Protein AF-A0A6G0TNI6-F1 (afdb_monomer)

Radius of gyration: 36.6 Å; Cα contacts (8 Å, |Δi|>4): 171; chains: 1; bounding box: 68×47×109 Å

Foldseek 3Di:
DWDKDKDKDADFDADPVRDGDFDDPVCLVVVQLVVLCVQVNPVSNVWDKDFPDDDRRITIIIGTPVVPVDDRLPDWDWDDDPPDIDTDDDPVRVPDPDPDDDDDPDPDDDQADPVRDGDQVHVVVVCCCVDPLNVLVCQLVVQQSPAPDVVGCPVSVVSVVVSVVRVVVPCVVCVVVVVVCPVVVVVVVVVVVVVVVVPPDD

Sequence (202 aa):
MCSYYFLEVTLSVLDRKGDNVDVNNGKFSFYIKEALKEVFGQFGSSVNFDVLKFEAGKGIIRCPSTFYKTPLINMSQIIKDGKDTIIFATKEDHQSPSKVILSPPEPSPGLIFPDGSINWNCPCLGGMATGPCGVEFRESFTCFHYSQEEPKGMECREKFTAMWACMDQYPEVYSEGLKDDEEFLNAEEKASETVKNEKTNS

Organism: Aphis glycines (NCBI:txid307491)

Nearest PDB structures (foldseek):
  2zxt-assembly1_A  TM=9.272E-01  e=1.185E-05  Escherichia coli K-12
  3a3c-assembly1_A  TM=9.261E-01  e=9.767E-05  Escherichia coli K-12
  6w6v-assembly1_H  TM=5.101E-01  e=2.960E-03  Saccharomyces cerevisiae S288C
  7c79-assembly1_H  TM=5.060E-01  e=2.595E-02  Saccharomyces cerevisiae S288C
  2kxo-assembly1_B  TM=3.861E-01  e=1.375E+00  Neisseria gonorrhoeae

Mean predicted aligned error: 19.71 Å

Solvent-accessible surface area (backbone atoms only — not comparable to full-atom values): 12537 Å² total; per-residue (Å²): 132,90,55,70,45,81,43,84,44,76,63,85,46,61,46,102,85,67,48,81,52,88,63,49,80,88,49,44,64,54,54,52,36,52,53,33,23,71,77,52,39,78,61,27,62,71,61,77,66,46,81,77,44,77,56,97,40,32,32,35,34,41,35,51,52,70,64,76,72,60,70,75,92,81,63,67,45,79,46,77,59,91,92,45,74,49,74,47,74,45,76,69,65,68,69,51,77,79,86,74,78,74,75,77,81,71,85,72,74,56,57,59,43,98,87,70,49,75,40,78,82,28,78,87,56,72,55,48,55,75,44,98,46,9,65,40,40,46,53,23,52,52,40,38,71,71,39,84,52,89,64,67,26,66,90,28,48,67,39,46,52,52,26,51,61,45,42,68,76,39,49,94,80,40,56,73,66,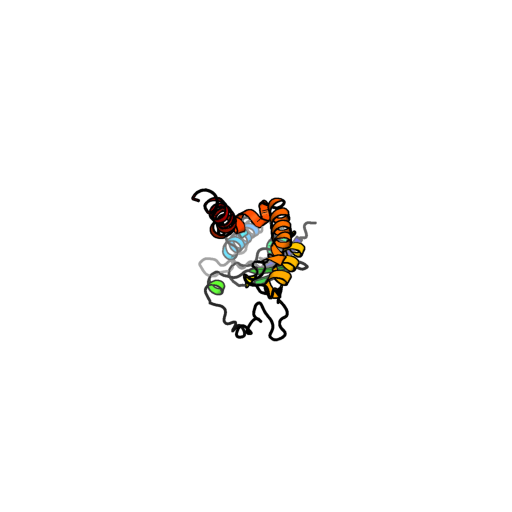54,65,79,40,53,71,61,64,52,48,60,59,55,60,60,55,63,69,64,64,73,78,77,79,126

InterPro domains:
  IPR038085 RNase P subunit Pop5/Rpp14/Rnp2-like domain superfamily [SSF160350] (19-73)
  IPR039289 Mitochondrial intermembrane space import and assembly protein 40 [PTHR21622] (78-197)
  IPR049128 Ribonucleases P/MRP subunit Pop8-like domain [PF20976] (10-65)

pLDDT: mean 74.58, std 14.75, range [37.22, 93.38]

Structure (mmCIF, N/CA/C/O backbone):
data_AF-A0A6G0TNI6-F1
#
_entry.id   AF-A0A6G0TNI6-F1
#
loop_
_atom_site.group_PDB
_atom_site.id
_atom_site.type_symbol
_atom_site.label_ato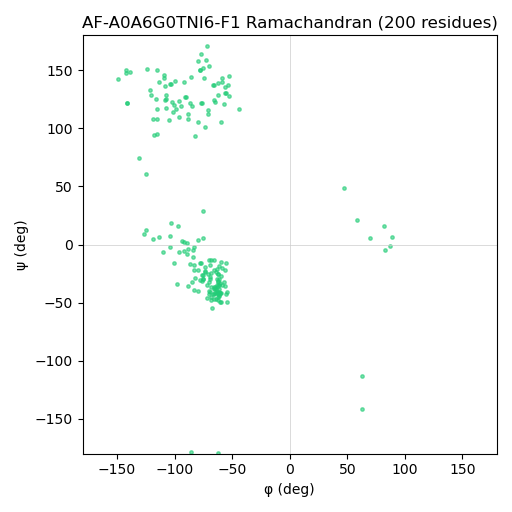m_id
_atom_site.label_alt_id
_atom_site.label_comp_id
_atom_site.label_asym_id
_atom_site.label_entity_id
_atom_site.label_seq_id
_atom_site.pdbx_PDB_ins_code
_atom_site.Cartn_x
_atom_site.Cartn_y
_atom_site.Cartn_z
_atom_site.occupancy
_atom_site.B_iso_or_equiv
_atom_site.auth_seq_id
_atom_site.auth_comp_id
_atom_site.auth_asym_id
_atom_site.auth_atom_id
_atom_site.pdbx_PDB_model_num
ATOM 1 N N . MET A 1 1 ? -23.751 -18.151 13.741 1.00 46.50 1 MET A N 1
ATOM 2 C CA . MET A 1 1 ? -24.375 -18.621 15.000 1.00 46.50 1 MET A CA 1
ATOM 3 C C . MET A 1 1 ? -24.207 -17.529 16.045 1.00 46.50 1 MET A C 1
ATOM 5 O O . MET A 1 1 ? -23.078 -17.117 16.271 1.00 46.50 1 MET A O 1
ATOM 9 N N . CYS A 1 2 ? -25.293 -17.020 16.631 1.00 54.06 2 CYS A N 1
ATOM 10 C CA . CYS A 1 2 ? -25.208 -16.061 17.734 1.00 54.06 2 CYS A CA 1
ATOM 11 C C . CYS A 1 2 ? -24.766 -16.803 19.001 1.00 54.06 2 CYS A C 1
ATOM 13 O O . CYS A 1 2 ? -25.569 -17.501 19.615 1.00 54.06 2 CYS A O 1
ATOM 15 N N . SER A 1 3 ? -23.489 -16.701 19.368 1.00 75.62 3 SER A N 1
ATOM 16 C CA . SER A 1 3 ? -23.022 -17.142 20.684 1.00 75.62 3 SER A CA 1
ATOM 17 C C . SER A 1 3 ? -23.463 -16.128 21.744 1.00 75.62 3 SER A C 1
ATOM 19 O O . SER A 1 3 ? -23.504 -14.925 21.478 1.00 75.62 3 SER A O 1
ATOM 21 N N . TYR A 1 4 ? -23.817 -16.607 22.933 1.00 79.56 4 TYR A N 1
ATOM 22 C CA . TYR A 1 4 ? -24.181 -15.783 24.086 1.00 79.56 4 TYR A CA 1
ATOM 23 C C . TYR A 1 4 ? -23.151 -15.988 25.196 1.00 79.56 4 TYR A C 1
ATOM 25 O O . TYR A 1 4 ? -22.594 -17.079 25.324 1.00 79.56 4 TYR A O 1
ATOM 33 N N . TYR A 1 5 ? -22.935 -14.956 26.006 1.00 80.69 5 TYR A N 1
ATOM 34 C CA . TYR A 1 5 ? -22.173 -15.039 27.247 1.00 80.69 5 TYR A CA 1
ATOM 35 C C . TYR A 1 5 ? -23.109 -14.894 28.443 1.00 80.69 5 TYR A C 1
ATOM 37 O O . TYR A 1 5 ? -24.102 -14.163 28.392 1.00 80.69 5 TYR A O 1
ATOM 45 N N . PHE A 1 6 ? -22.771 -15.598 29.519 1.00 82.69 6 PHE A N 1
ATOM 46 C CA . PHE A 1 6 ? -23.461 -15.522 30.798 1.00 82.69 6 PHE A CA 1
ATOM 47 C C . PHE A 1 6 ? -22.563 -14.777 31.774 1.00 82.69 6 PHE A C 1
ATOM 49 O O . PHE A 1 6 ? -21.401 -15.145 31.944 1.00 82.69 6 PHE A O 1
ATOM 56 N N . LEU A 1 7 ? -23.092 -13.721 32.380 1.00 78.44 7 LEU A N 1
ATOM 57 C CA . LEU A 1 7 ? -22.351 -12.871 33.303 1.00 78.44 7 LEU A CA 1
ATOM 58 C C . LEU A 1 7 ? -23.041 -12.881 34.648 1.00 78.44 7 LEU A C 1
ATOM 60 O O . LEU A 1 7 ? -24.239 -12.615 34.735 1.00 78.44 7 LEU A O 1
ATOM 64 N N . GLU A 1 8 ? -22.268 -13.155 35.687 1.00 81.38 8 GLU A N 1
ATOM 65 C CA . GLU A 1 8 ? -22.698 -12.938 37.057 1.00 81.38 8 GLU A CA 1
ATOM 66 C C . GLU A 1 8 ? -22.412 -11.480 37.426 1.00 81.38 8 GLU A C 1
ATOM 68 O O . GLU A 1 8 ? -21.270 -11.022 37.372 1.00 81.38 8 GLU A O 1
ATOM 73 N N . VAL A 1 9 ? -23.462 -10.735 37.762 1.00 79.69 9 VAL A N 1
ATOM 74 C CA . VAL A 1 9 ? -23.387 -9.313 38.091 1.00 79.69 9 VAL A CA 1
ATOM 75 C C . VAL A 1 9 ? -23.913 -9.101 39.499 1.00 79.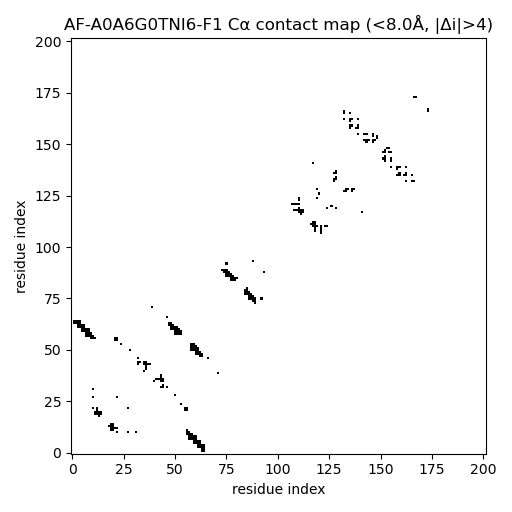69 9 VAL A C 1
ATOM 77 O O . VAL A 1 9 ? -24.979 -9.593 39.861 1.00 79.69 9 VAL A O 1
ATOM 80 N N . THR A 1 10 ? -23.164 -8.342 40.291 1.00 79.38 10 THR A N 1
ATOM 81 C CA . THR A 1 10 ? -23.586 -7.900 41.621 1.00 79.38 10 THR A CA 1
ATOM 82 C C . THR A 1 10 ? -23.877 -6.408 41.561 1.00 79.38 10 THR A C 1
ATOM 84 O O . THR A 1 10 ? -23.026 -5.632 41.132 1.00 79.38 10 THR A O 1
ATOM 87 N N . LEU A 1 11 ? -25.082 -6.014 41.962 1.00 74.31 11 LEU A N 1
ATOM 88 C CA . LEU A 1 11 ? -25.508 -4.621 42.026 1.00 74.31 11 LEU A CA 1
ATOM 89 C C . LEU A 1 11 ? -25.457 -4.143 43.477 1.00 74.31 11 LEU A C 1
ATOM 91 O O . LEU A 1 11 ? -26.122 -4.698 44.348 1.00 74.31 11 LEU A O 1
ATOM 95 N N . SER A 1 12 ? -24.691 -3.082 43.712 1.00 72.75 12 SER A N 1
ATOM 96 C CA . SER A 1 12 ? -24.635 -2.375 44.992 1.00 72.75 12 SER A CA 1
ATOM 97 C C . SER A 1 12 ? -25.162 -0.963 44.774 1.00 72.75 12 SER A C 1
ATOM 99 O O . SER A 1 12 ? -24.441 -0.090 44.297 1.00 72.75 12 SER A O 1
ATOM 101 N N . VAL A 1 13 ? -26.450 -0.756 45.052 1.00 72.56 13 VAL A N 1
ATOM 102 C CA . VAL A 1 13 ? -27.104 0.551 44.918 1.00 72.56 13 VAL A CA 1
ATOM 103 C C . VAL A 1 13 ? -27.103 1.221 46.283 1.00 72.56 13 VAL A C 1
ATOM 105 O O . VAL A 1 13 ? -27.615 0.648 47.239 1.00 72.56 13 VAL A O 1
ATOM 108 N N . LEU A 1 14 ? -26.546 2.426 46.374 1.00 76.00 14 LEU A N 1
ATOM 109 C CA . LEU A 1 14 ? -26.519 3.213 47.607 1.00 76.00 14 LEU A CA 1
ATOM 110 C C . LEU A 1 14 ? -27.559 4.342 47.534 1.00 76.00 14 LEU A C 1
ATOM 112 O O . LEU A 1 14 ? -27.696 4.990 46.495 1.00 76.00 14 LEU A O 1
ATOM 116 N N . ASP A 1 15 ? -28.294 4.592 48.621 1.00 74.25 15 ASP A N 1
ATOM 117 C CA . ASP A 1 15 ? -29.146 5.786 48.744 1.00 74.25 15 ASP A CA 1
ATOM 118 C C . ASP A 1 15 ? -28.275 7.049 48.935 1.00 74.25 15 ASP A C 1
ATOM 120 O O . ASP A 1 15 ? -27.077 6.973 49.206 1.00 74.25 15 ASP A O 1
ATOM 124 N N . ARG A 1 16 ? -28.879 8.241 48.884 1.00 73.12 16 ARG A N 1
ATOM 125 C CA . ARG A 1 16 ? -28.249 9.543 49.177 1.00 73.12 16 ARG A CA 1
ATOM 126 C C . ARG A 1 16 ? -27.589 9.615 50.559 1.00 73.12 16 ARG A C 1
ATOM 128 O O . ARG A 1 16 ? -26.823 10.538 50.815 1.00 73.12 16 ARG A O 1
ATOM 135 N N . LYS A 1 17 ? -27.912 8.672 51.447 1.00 77.25 17 LYS A N 1
ATOM 136 C CA . LYS A 1 17 ? -27.330 8.515 52.786 1.00 77.25 17 LYS A CA 1
ATOM 137 C C . LYS A 1 17 ? -26.179 7.501 52.849 1.00 77.25 17 LYS A C 1
ATOM 139 O O . LYS A 1 17 ? -25.532 7.416 53.884 1.00 77.25 17 LYS A O 1
ATOM 144 N N . GLY A 1 18 ? -25.903 6.777 51.762 1.00 72.44 18 GLY A N 1
ATOM 145 C CA . GLY A 1 18 ? -24.842 5.768 51.683 1.00 72.44 18 GLY A CA 1
ATOM 146 C C . GLY A 1 18 ? -25.257 4.354 52.106 1.00 72.44 18 GLY A C 1
ATOM 147 O O . GLY A 1 18 ? -24.400 3.479 52.170 1.00 72.44 18 GLY A O 1
ATOM 148 N N . ASP A 1 19 ? -26.541 4.110 52.376 1.00 72.69 19 ASP A N 1
ATOM 149 C CA . ASP A 1 19 ? -27.057 2.788 52.752 1.00 72.69 19 ASP A CA 1
ATOM 150 C C . ASP A 1 19 ? -27.387 1.932 51.522 1.00 72.69 19 ASP A C 1
ATOM 152 O O . ASP A 1 19 ? -27.890 2.448 50.521 1.00 72.69 19 ASP A O 1
ATOM 156 N N . ASN A 1 20 ? -27.151 0.616 51.607 1.00 69.19 20 ASN A N 1
ATOM 157 C CA . ASN A 1 20 ? -27.515 -0.325 50.544 1.00 69.19 20 ASN A CA 1
ATOM 158 C C . ASN A 1 20 ? -29.038 -0.401 50.375 1.00 69.19 20 ASN A C 1
ATOM 160 O O . ASN A 1 20 ? -29.773 -0.730 51.306 1.00 69.19 20 ASN A O 1
ATOM 164 N N . VAL A 1 21 ? -29.496 -0.141 49.155 1.00 73.38 21 VAL A N 1
ATOM 165 C CA . VAL A 1 21 ? -30.893 -0.252 48.745 1.00 73.38 21 VAL A CA 1
ATOM 166 C C . VAL A 1 21 ? -31.135 -1.653 48.204 1.00 73.38 21 VAL A C 1
ATOM 168 O O . VAL A 1 21 ? -30.450 -2.096 47.283 1.00 73.38 21 VAL A O 1
ATOM 171 N N . ASP A 1 22 ? -32.142 -2.336 48.746 1.00 68.62 22 ASP A N 1
ATOM 172 C CA . ASP A 1 22 ? -32.538 -3.648 48.246 1.00 68.62 22 ASP A CA 1
ATOM 173 C C . ASP A 1 22 ? -33.220 -3.500 46.876 1.00 68.62 22 ASP A C 1
ATOM 175 O O . ASP A 1 22 ? -34.254 -2.835 46.719 1.00 68.62 22 ASP A O 1
ATOM 179 N N . VAL A 1 23 ? -32.590 -4.062 45.848 1.00 71.12 23 VAL A N 1
ATOM 180 C CA . VAL A 1 23 ? -33.039 -3.928 44.462 1.00 71.12 23 VAL A CA 1
ATOM 181 C C . VAL A 1 23 ? -34.059 -5.023 44.188 1.00 71.12 23 VAL A C 1
ATOM 183 O O . VAL A 1 23 ? -33.762 -6.205 44.292 1.00 71.12 23 VAL A O 1
ATOM 186 N N . ASN A 1 24 ? -35.276 -4.658 43.796 1.00 70.50 24 ASN A N 1
ATOM 187 C CA . ASN A 1 24 ? -36.259 -5.647 43.364 1.00 70.50 24 ASN A CA 1
ATOM 188 C C . ASN A 1 24 ? -36.002 -6.095 41.910 1.00 70.50 24 ASN A C 1
ATOM 190 O O . ASN A 1 24 ? -35.413 -5.368 41.107 1.00 70.50 24 ASN A O 1
ATOM 194 N N . ASN A 1 25 ? -36.506 -7.277 41.540 1.00 67.12 25 ASN A N 1
ATOM 195 C CA . ASN A 1 25 ? -36.292 -7.852 40.203 1.00 67.12 25 ASN A CA 1
ATOM 196 C C . ASN A 1 25 ? -36.760 -6.912 39.067 1.00 67.12 25 ASN A C 1
ATOM 198 O O . ASN A 1 25 ? -36.104 -6.785 38.039 1.00 67.12 25 ASN A O 1
ATOM 202 N N . GLY A 1 26 ? -37.855 -6.171 39.284 1.00 69.19 26 GLY A N 1
ATOM 203 C CA . GLY A 1 26 ? -38.389 -5.219 38.302 1.00 69.19 26 GLY A CA 1
ATOM 204 C C . GLY A 1 26 ? -37.515 -3.982 38.056 1.00 69.19 26 GLY A C 1
ATOM 205 O O . GLY A 1 26 ? -37.598 -3.391 36.982 1.00 69.19 26 GLY A O 1
ATOM 206 N N . LYS A 1 27 ? -36.669 -3.582 39.016 1.00 76.31 27 LYS A N 1
ATOM 207 C CA . LYS A 1 27 ? -35.735 -2.454 38.858 1.00 76.31 27 LYS A CA 1
ATOM 208 C C . LYS A 1 27 ? -34.306 -2.897 38.552 1.00 76.31 27 LYS A C 1
ATOM 210 O O . LYS A 1 27 ? -33.528 -2.082 38.068 1.00 76.31 27 LYS A O 1
ATOM 215 N N . PHE A 1 28 ? -33.958 -4.166 38.769 1.00 79.38 28 PHE A N 1
ATOM 216 C CA . PHE A 1 28 ? -32.621 -4.698 38.489 1.00 79.38 28 PHE A CA 1
ATOM 217 C C . PHE A 1 28 ? -32.185 -4.442 37.039 1.00 79.38 28 PHE A C 1
ATOM 219 O O . PHE A 1 28 ? -31.123 -3.871 36.801 1.00 79.38 28 PHE A O 1
ATOM 226 N N . SER A 1 29 ? -33.041 -4.761 36.062 1.00 77.25 29 SER A N 1
ATOM 227 C CA . SER A 1 29 ? -32.740 -4.513 34.646 1.00 77.25 29 SER A CA 1
ATOM 228 C C . SER A 1 29 ? -32.568 -3.027 34.327 1.00 77.25 29 SER A C 1
ATOM 230 O O . SER A 1 29 ? -31.791 -2.674 33.445 1.00 77.25 29 SER A O 1
ATOM 232 N N . PHE A 1 30 ? -33.286 -2.149 35.030 1.00 81.62 30 PHE A N 1
ATOM 233 C CA . PHE A 1 30 ? -33.160 -0.706 34.856 1.00 81.62 30 PHE A CA 1
ATOM 234 C C . PHE A 1 30 ? -31.799 -0.209 35.354 1.00 81.62 30 PHE A C 1
ATOM 236 O O . PHE A 1 30 ? -31.099 0.472 34.612 1.00 81.62 30 PHE A O 1
ATOM 243 N N . TYR A 1 31 ? -31.382 -0.618 36.555 1.00 80.88 31 TYR A N 1
ATOM 244 C CA . TYR A 1 31 ? -30.077 -0.237 37.102 1.00 80.88 31 TYR A CA 1
ATOM 245 C C . TYR A 1 31 ? -28.910 -0.784 36.280 1.00 80.88 31 TYR A C 1
ATOM 247 O O . TYR A 1 31 ? -27.945 -0.060 36.055 1.00 80.88 31 TYR A O 1
ATOM 255 N N . ILE A 1 32 ? -29.010 -2.017 35.768 1.00 79.88 32 ILE A N 1
ATOM 256 C CA . ILE A 1 32 ? -28.008 -2.551 34.836 1.00 79.88 32 ILE A CA 1
ATOM 257 C C . ILE A 1 32 ? -27.951 -1.698 33.561 1.00 79.88 32 ILE A C 1
ATOM 259 O O . ILE A 1 32 ? -26.860 -1.358 33.118 1.00 79.88 32 ILE A O 1
ATOM 263 N N . LYS A 1 33 ? -29.097 -1.314 32.976 1.00 80.12 33 LYS A N 1
ATOM 264 C CA . LYS A 1 33 ? -29.117 -0.451 31.780 1.00 80.12 33 LYS A CA 1
ATOM 265 C C . LYS A 1 33 ? -28.493 0.916 32.038 1.00 80.12 33 LYS A C 1
ATOM 267 O O . LYS A 1 33 ? -27.718 1.375 31.207 1.00 80.12 33 LYS A O 1
ATOM 272 N N . GLU A 1 34 ? -28.801 1.543 33.169 1.00 79.88 34 GLU A N 1
ATOM 273 C CA . GLU A 1 34 ? -28.216 2.837 33.533 1.00 79.88 34 GLU A CA 1
ATOM 274 C C . GLU A 1 34 ? -26.706 2.723 33.783 1.00 79.88 34 GLU A C 1
ATOM 276 O O . GLU A 1 34 ? -25.948 3.522 33.243 1.00 79.88 34 GLU A O 1
ATOM 281 N N . ALA A 1 35 ? -26.243 1.678 34.476 1.00 77.19 35 ALA A N 1
ATOM 282 C CA . ALA A 1 35 ? -24.812 1.432 34.667 1.00 77.19 35 ALA A CA 1
ATOM 283 C C . ALA A 1 35 ? -24.090 1.164 33.334 1.00 77.19 35 ALA A C 1
ATOM 285 O O . ALA A 1 35 ? -23.012 1.696 33.075 1.00 77.19 35 ALA A O 1
ATOM 286 N N . LEU A 1 36 ? -24.697 0.378 32.440 1.00 75.00 36 LEU A N 1
ATOM 287 C CA . LEU A 1 36 ? -24.152 0.139 31.103 1.00 75.00 36 LEU A CA 1
ATOM 288 C C . LEU A 1 36 ? -24.131 1.417 30.262 1.00 75.00 36 LEU A C 1
ATOM 290 O O . LEU A 1 36 ? -23.193 1.626 29.500 1.00 75.00 36 LEU A O 1
ATOM 294 N N . LYS A 1 37 ? -25.136 2.281 30.395 1.00 77.19 37 LYS A N 1
ATOM 295 C CA . LYS A 1 37 ? -25.165 3.592 29.744 1.00 77.19 37 LYS A CA 1
ATOM 296 C C . LYS A 1 37 ? -24.078 4.521 30.281 1.00 77.19 37 LYS A C 1
ATOM 298 O O . LYS A 1 37 ? -23.491 5.257 29.498 1.00 77.19 37 LYS A O 1
ATOM 303 N N . GLU A 1 38 ? -23.795 4.485 31.577 1.00 73.25 38 GLU A N 1
ATOM 304 C CA . GLU A 1 38 ? -22.719 5.276 32.178 1.00 73.25 38 GLU A CA 1
ATOM 305 C C . GLU A 1 38 ? -21.339 4.813 31.687 1.00 73.25 38 GLU A C 1
ATOM 307 O O . GLU A 1 38 ? -20.507 5.633 31.309 1.00 73.25 38 GLU A O 1
ATOM 312 N N . VAL A 1 39 ? -21.121 3.496 31.601 1.00 70.25 39 VAL A N 1
ATOM 313 C CA . VAL A 1 39 ? -19.825 2.919 31.199 1.00 70.25 39 VAL A CA 1
ATOM 314 C C . VAL A 1 39 ? -19.609 2.934 29.679 1.00 70.25 39 VAL A C 1
ATOM 316 O O . VAL A 1 39 ? -18.503 3.200 29.215 1.00 70.25 39 VAL A O 1
ATOM 319 N N . PHE A 1 40 ? -20.648 2.643 28.890 1.00 68.94 40 PHE A N 1
ATOM 320 C CA . PHE A 1 40 ? -20.561 2.452 27.432 1.00 68.94 40 PHE A CA 1
ATOM 321 C C . PHE A 1 40 ? -21.303 3.530 26.621 1.00 68.94 40 PHE A C 1
ATOM 323 O O . PHE A 1 40 ? -21.440 3.415 25.400 1.00 68.94 40 PHE A O 1
ATOM 330 N N . GLY A 1 41 ? -21.821 4.573 27.271 1.00 70.38 41 GLY A N 1
ATOM 331 C CA . GLY A 1 41 ? -22.547 5.659 26.615 1.00 70.38 41 GLY A CA 1
ATOM 332 C C . GLY A 1 41 ? -23.836 5.200 25.920 1.00 70.38 41 GLY A C 1
ATOM 333 O O . GLY A 1 41 ? -24.576 4.328 26.387 1.00 70.38 41 GLY A O 1
ATOM 334 N N . GLN A 1 42 ? -24.115 5.786 24.754 1.00 66.81 42 GLN A N 1
ATOM 335 C CA . GLN A 1 42 ? -25.326 5.509 23.969 1.00 66.81 42 GLN A CA 1
ATOM 336 C C . GLN A 1 42 ? -25.421 4.044 23.497 1.00 66.81 42 GLN A C 1
ATOM 338 O O . GLN A 1 42 ? -26.523 3.513 23.327 1.00 66.81 42 GLN A O 1
ATOM 343 N N . PHE A 1 43 ? -24.281 3.360 23.357 1.00 66.69 43 PHE A N 1
ATOM 344 C CA . PHE A 1 43 ? -24.230 1.941 23.007 1.00 66.69 43 PHE A CA 1
ATOM 345 C C . PHE A 1 43 ? -24.752 1.053 24.136 1.00 66.69 43 PHE A C 1
ATOM 347 O O . PHE A 1 43 ? -25.542 0.148 23.872 1.00 66.69 43 PHE A O 1
ATOM 354 N N . GLY A 1 44 ? -24.403 1.363 25.390 1.00 63.66 44 GLY A N 1
ATOM 355 C CA . GLY A 1 44 ? -24.876 0.631 26.569 1.00 63.66 44 GLY A CA 1
ATOM 356 C C . GLY A 1 44 ? -26.397 0.666 26.742 1.00 63.66 44 GLY A C 1
ATOM 357 O O . GLY A 1 44 ? -26.998 -0.304 27.198 1.00 63.66 44 GLY A O 1
ATOM 358 N N . SER A 1 45 ? -27.042 1.744 26.281 1.00 61.03 45 SER A N 1
ATOM 359 C CA . SER A 1 45 ? -28.508 1.879 26.294 1.00 61.03 45 SER A CA 1
ATOM 360 C C . SER A 1 45 ? -29.215 0.972 25.280 1.00 61.03 45 SER A C 1
ATOM 362 O O . SER A 1 45 ? -30.379 0.623 25.474 1.00 61.03 45 SER A O 1
ATOM 364 N N . SER A 1 46 ? -28.524 0.588 24.202 1.00 66.19 46 SER A N 1
ATOM 365 C CA . SER A 1 46 ? -29.085 -0.207 23.096 1.00 66.19 46 SER A CA 1
ATOM 366 C C . SER A 1 46 ? -28.869 -1.715 23.267 1.00 66.19 46 SER A C 1
ATOM 368 O O . SER A 1 46 ? -29.222 -2.504 22.389 1.00 66.19 46 SER A O 1
ATOM 370 N N . VAL A 1 47 ? -28.283 -2.138 24.390 1.00 71.31 47 VAL A N 1
ATOM 371 C CA . VAL A 1 47 ? -27.983 -3.546 24.655 1.00 71.31 47 VAL A CA 1
ATOM 372 C C . VAL A 1 47 ? -29.255 -4.288 25.047 1.00 71.31 47 VAL A C 1
ATOM 374 O O . VAL A 1 47 ? -29.904 -3.978 26.048 1.00 71.31 47 VAL A O 1
ATOM 377 N N . ASN A 1 48 ? -29.576 -5.323 24.275 1.00 73.62 48 ASN A N 1
ATOM 378 C CA . ASN A 1 48 ? -30.589 -6.303 24.641 1.00 73.62 48 ASN A CA 1
ATOM 379 C C . ASN A 1 48 ? -29.920 -7.418 25.449 1.00 73.62 48 ASN A C 1
ATOM 381 O O . ASN A 1 48 ? -29.155 -8.209 24.898 1.00 73.62 48 ASN A O 1
ATOM 385 N N . PHE A 1 49 ? -30.194 -7.457 26.751 1.00 80.62 49 PHE A N 1
ATOM 386 C CA . PHE A 1 49 ? -29.775 -8.525 27.654 1.00 80.62 49 PHE A CA 1
ATOM 387 C C . PHE A 1 49 ? -30.994 -9.117 28.356 1.00 80.62 49 PHE A C 1
ATOM 389 O O . PHE A 1 49 ? -31.977 -8.415 28.608 1.00 80.62 49 PHE A O 1
ATOM 396 N N . ASP A 1 50 ? -30.900 -10.393 28.712 1.00 82.50 50 ASP A N 1
ATOM 397 C CA . ASP A 1 50 ? -31.936 -11.082 29.477 1.00 82.50 50 ASP A CA 1
ATOM 398 C C . ASP A 1 50 ? -31.448 -11.342 30.897 1.00 82.50 50 ASP A C 1
ATOM 400 O O . ASP A 1 50 ? -30.321 -11.794 31.097 1.00 82.50 50 ASP A O 1
ATOM 404 N N . VAL A 1 51 ? -32.299 -11.100 31.891 1.00 83.00 51 VAL A N 1
ATOM 405 C CA . VAL A 1 51 ? -32.017 -11.469 33.283 1.00 83.00 51 VAL A CA 1
ATOM 406 C C . VAL A 1 51 ? -32.516 -12.895 33.496 1.00 83.00 51 VAL A C 1
ATOM 408 O O . VAL A 1 51 ? -33.716 -13.149 33.437 1.00 83.00 51 VAL A O 1
ATOM 411 N N . LEU A 1 52 ? -31.598 -13.835 33.712 1.00 83.62 52 LEU A N 1
ATOM 412 C CA . LEU A 1 52 ? -31.922 -15.256 33.876 1.00 83.62 52 LEU A CA 1
ATOM 413 C C . LEU A 1 52 ? -32.229 -15.622 35.325 1.00 83.62 52 LEU A C 1
ATOM 415 O O . LEU A 1 52 ? -33.063 -16.484 35.588 1.00 83.62 52 LEU A O 1
ATOM 419 N N . LYS A 1 53 ? -31.525 -14.990 36.265 1.00 82.50 53 LYS A N 1
ATOM 420 C CA . LYS A 1 53 ? -31.676 -15.238 37.698 1.00 82.50 53 LYS A CA 1
ATOM 421 C C . LYS A 1 53 ? -31.384 -13.957 38.466 1.00 82.50 53 LYS A C 1
ATOM 423 O O . LYS A 1 53 ? -30.473 -13.234 38.078 1.00 82.50 53 LYS A O 1
ATOM 428 N N . PHE A 1 54 ? -32.127 -13.703 39.541 1.00 80.38 54 PHE A N 1
ATOM 429 C CA . PHE A 1 54 ? -31.876 -12.608 40.475 1.00 80.38 54 PHE A CA 1
ATOM 430 C C . PHE A 1 54 ? -32.146 -13.066 41.914 1.00 80.38 54 PHE A C 1
ATOM 432 O O . PHE A 1 54 ? -33.255 -13.498 42.221 1.00 80.38 54 PHE A O 1
ATOM 439 N N . GLU A 1 55 ? -31.141 -12.970 42.783 1.00 75.69 55 GLU A N 1
ATOM 440 C CA . GLU A 1 55 ? -31.213 -13.287 44.213 1.00 75.69 55 GLU A CA 1
ATOM 441 C C . GLU A 1 55 ? -30.378 -12.267 45.005 1.00 75.69 55 GLU A C 1
ATOM 443 O O . GLU A 1 55 ? -29.178 -12.137 44.775 1.00 75.69 55 GLU A O 1
ATOM 448 N N . ALA A 1 56 ? -31.005 -11.554 45.950 1.00 71.38 56 ALA A N 1
ATOM 449 C CA . ALA A 1 56 ? -30.334 -10.686 46.931 1.00 71.38 56 ALA A CA 1
ATOM 450 C C . ALA A 1 56 ? -29.267 -9.732 46.336 1.00 71.38 56 ALA A C 1
ATOM 452 O O . ALA A 1 56 ? -28.132 -9.673 46.808 1.00 71.38 56 ALA A O 1
ATOM 453 N N . GLY A 1 57 ? -29.605 -9.016 45.257 1.00 68.50 57 GLY A N 1
ATOM 454 C CA . GLY A 1 57 ? -28.695 -8.060 44.605 1.00 68.50 57 GLY A CA 1
ATOM 455 C C . GLY A 1 57 ? -27.696 -8.680 43.618 1.00 68.50 57 GLY A C 1
ATOM 456 O O . GLY A 1 57 ? -26.995 -7.946 42.919 1.00 68.50 57 GLY A O 1
ATOM 457 N N . LYS A 1 58 ? -27.654 -10.011 43.496 1.00 79.62 58 LYS A N 1
ATOM 458 C CA . LYS A 1 58 ? -26.873 -10.730 42.482 1.00 79.62 58 LYS A CA 1
ATOM 459 C C . LYS A 1 58 ? -27.781 -11.227 41.372 1.00 79.62 58 LYS A C 1
ATOM 461 O O . LYS A 1 58 ? -28.857 -11.758 41.638 1.00 79.62 58 LYS A O 1
ATOM 466 N N . GLY A 1 59 ? -27.347 -11.100 40.126 1.00 82.94 59 GLY A N 1
ATOM 467 C CA . GLY A 1 59 ? -28.089 -11.622 38.991 1.00 82.94 59 GLY A CA 1
ATOM 468 C C . GLY A 1 59 ? -27.200 -12.207 37.910 1.00 82.94 59 GLY A C 1
ATOM 469 O O . GLY A 1 59 ? -26.071 -11.772 37.710 1.00 82.94 59 GLY A O 1
ATOM 470 N N . ILE A 1 60 ? -27.729 -13.202 37.205 1.00 83.81 60 ILE A N 1
ATOM 471 C CA . ILE A 1 60 ? -27.093 -13.773 36.019 1.00 83.81 60 ILE A CA 1
ATOM 472 C C . ILE A 1 60 ? -27.776 -13.165 34.804 1.00 83.81 60 ILE A C 1
ATOM 474 O O . ILE A 1 60 ? -28.986 -13.331 34.629 1.00 83.81 60 ILE A O 1
ATOM 478 N N . ILE A 1 61 ? -27.006 -12.483 33.961 1.00 84.62 61 ILE A N 1
ATOM 479 C CA . ILE A 1 61 ? -27.496 -11.908 32.710 1.00 84.62 61 ILE A CA 1
ATOM 480 C C . ILE A 1 61 ? -26.952 -12.673 31.506 1.00 84.62 61 ILE A C 1
ATOM 482 O O . ILE A 1 61 ? -25.805 -13.127 31.493 1.00 84.62 61 ILE A O 1
ATOM 486 N N . ARG A 1 62 ? -27.791 -12.804 30.480 1.00 84.31 62 ARG A N 1
ATOM 487 C CA . ARG A 1 62 ? -27.431 -13.320 29.162 1.00 84.31 62 ARG A CA 1
ATOM 488 C C . ARG A 1 62 ? -27.193 -12.143 28.230 1.00 84.31 62 ARG A C 1
ATOM 490 O O . ARG A 1 62 ? -28.131 -11.409 27.921 1.00 84.31 62 ARG A O 1
ATOM 497 N N . CYS A 1 63 ? -25.965 -12.007 27.746 1.00 78.50 63 CYS A N 1
ATOM 498 C CA . CYS A 1 63 ? -25.589 -10.981 26.778 1.00 78.50 63 CYS A CA 1
ATOM 499 C C . CYS A 1 63 ? -25.198 -11.621 25.437 1.00 78.50 63 CYS A C 1
ATOM 501 O O . CYS A 1 63 ? -24.518 -12.652 25.421 1.00 78.50 63 CYS A O 1
ATOM 503 N N . PRO A 1 64 ? -25.589 -11.031 24.295 1.00 78.31 64 PRO A N 1
ATOM 504 C CA . PRO A 1 64 ? -25.076 -11.435 22.990 1.00 78.31 64 PRO A CA 1
ATOM 505 C C . PRO A 1 64 ? -23.548 -11.294 22.921 1.00 78.31 64 PRO A C 1
ATOM 507 O O . PRO A 1 64 ? -22.983 -10.328 23.431 1.00 78.31 64 PRO A O 1
ATOM 510 N N . SER A 1 65 ? -22.864 -12.216 22.240 1.00 67.38 65 SER A N 1
ATOM 511 C CA . SER A 1 65 ? -21.400 -12.163 22.055 1.00 67.38 65 SER A CA 1
ATOM 512 C C . SER A 1 65 ? -20.887 -10.937 21.306 1.00 67.38 65 SER A C 1
ATOM 514 O O . SER A 1 65 ? -19.712 -10.593 21.418 1.00 67.38 65 SER A O 1
ATOM 516 N N . THR A 1 66 ? -21.758 -10.248 20.575 1.00 63.34 66 THR A N 1
ATOM 517 C CA . THR A 1 66 ? -21.447 -8.976 19.919 1.00 63.34 66 THR A CA 1
ATOM 518 C C . THR A 1 66 ? -21.168 -7.851 20.914 1.00 63.34 66 THR A C 1
ATOM 520 O O . THR A 1 66 ? -20.469 -6.911 20.557 1.00 63.34 66 THR A O 1
ATOM 523 N N . PHE A 1 67 ? -21.645 -7.957 22.159 1.00 62.88 67 PHE A N 1
ATOM 524 C CA . PHE A 1 67 ? -21.468 -6.926 23.182 1.00 62.88 67 PHE A CA 1
ATOM 525 C C . PHE A 1 67 ? -19.997 -6.730 23.591 1.00 62.88 67 PHE A C 1
ATOM 527 O O . PHE A 1 67 ? -19.554 -5.604 23.780 1.00 62.88 67 PHE A O 1
ATOM 534 N N . TYR A 1 68 ? -19.207 -7.809 23.641 1.00 56.81 68 TYR A N 1
ATOM 535 C CA . TYR A 1 68 ? -17.774 -7.752 23.976 1.00 56.81 68 TYR A CA 1
ATOM 536 C C . TYR A 1 68 ? -16.867 -7.428 22.787 1.00 56.81 68 TYR A C 1
ATOM 538 O O . TYR A 1 68 ? -15.660 -7.284 22.964 1.00 56.81 68 TYR A O 1
ATOM 546 N N . LYS A 1 69 ? -17.423 -7.321 21.573 1.00 53.44 69 LYS A N 1
ATOM 547 C CA . LYS A 1 69 ? -16.647 -6.991 20.368 1.00 53.44 69 LYS A CA 1
ATOM 548 C C . LYS A 1 69 ? -16.440 -5.489 20.170 1.00 53.44 69 LYS A C 1
ATOM 550 O O . LYS A 1 69 ? -15.631 -5.108 19.333 1.00 53.44 69 LYS A O 1
ATOM 555 N N . THR A 1 70 ? -17.127 -4.643 20.934 1.00 50.78 70 THR A N 1
ATOM 556 C CA . THR A 1 70 ? -16.919 -3.189 20.943 1.00 50.78 70 THR A CA 1
ATOM 557 C C . THR A 1 70 ? -16.158 -2.791 22.204 1.00 50.78 70 THR A C 1
ATOM 559 O O . THR A 1 70 ? -16.730 -2.856 23.294 1.00 50.78 70 THR A O 1
ATOM 562 N N . PRO A 1 71 ? -14.872 -2.421 22.094 1.00 52.12 71 PRO A N 1
ATOM 563 C CA . PRO A 1 71 ? -14.055 -2.147 23.256 1.00 52.12 71 PRO A CA 1
ATOM 564 C C . PRO A 1 71 ? -14.347 -0.762 23.838 1.00 52.12 71 PRO A C 1
ATOM 566 O O . PRO A 1 71 ? -14.716 0.179 23.139 1.00 52.12 71 PRO A O 1
ATOM 569 N N . LEU A 1 72 ? -14.149 -0.668 25.150 1.00 54.06 72 LEU A N 1
ATOM 570 C CA . LEU A 1 72 ? -14.068 0.558 25.941 1.00 54.06 72 LEU A CA 1
ATOM 571 C C . LEU A 1 72 ? -13.194 1.603 25.210 1.00 54.06 72 LEU A C 1
ATOM 573 O O . LEU A 1 72 ? -12.004 1.373 25.007 1.00 54.06 72 LEU A O 1
ATOM 577 N N . ILE A 1 73 ? -13.776 2.741 24.818 1.00 51.25 73 ILE A N 1
ATOM 578 C CA . ILE A 1 73 ? -13.214 3.738 23.874 1.00 51.25 73 ILE A CA 1
ATOM 579 C C . ILE A 1 73 ? -12.099 4.614 24.501 1.00 51.25 73 ILE A C 1
ATOM 581 O O . ILE A 1 73 ? -11.913 5.754 24.108 1.00 51.25 73 ILE A O 1
ATOM 585 N N . ASN A 1 74 ? -11.336 4.123 25.483 1.00 54.00 74 ASN A N 1
ATOM 586 C CA . ASN A 1 74 ? -10.335 4.943 26.191 1.00 54.00 74 ASN A CA 1
ATOM 587 C C . ASN A 1 74 ? -8.916 4.352 26.234 1.00 54.00 74 ASN A C 1
ATOM 589 O O . ASN A 1 74 ? -8.067 4.891 26.938 1.00 54.00 74 ASN A O 1
ATOM 593 N N . MET A 1 75 ? -8.620 3.274 25.499 1.00 57.22 75 MET A N 1
ATOM 594 C CA . MET A 1 75 ? -7.247 2.757 25.378 1.00 57.22 75 MET A CA 1
ATOM 595 C C . MET A 1 75 ? -6.966 2.259 23.963 1.00 57.22 75 MET A C 1
ATOM 597 O O . MET A 1 75 ? -7.866 1.726 23.311 1.00 57.22 75 MET A O 1
ATOM 601 N N . SER A 1 76 ? -5.719 2.396 23.506 1.00 64.75 76 SER A N 1
ATOM 602 C CA . SER A 1 76 ? -5.273 1.768 22.265 1.00 64.75 76 SER A CA 1
ATOM 603 C C . SER A 1 76 ? -5.279 0.247 22.395 1.00 64.75 76 SER A C 1
ATOM 605 O O . SER A 1 76 ? -4.908 -0.317 23.427 1.00 64.75 76 SER A O 1
ATOM 607 N N . GLN A 1 77 ? -5.767 -0.436 21.359 1.00 71.75 77 GLN A N 1
ATOM 608 C CA . GLN A 1 77 ? -5.952 -1.887 21.376 1.00 71.75 77 GLN A CA 1
ATOM 609 C C . GLN A 1 77 ? -5.540 -2.528 20.057 1.00 71.75 77 GLN A C 1
ATOM 611 O O . GLN A 1 77 ? -5.697 -1.949 18.983 1.00 71.75 77 GLN A O 1
ATOM 616 N N . ILE A 1 78 ? -5.050 -3.763 20.160 1.00 75.69 78 ILE A N 1
ATOM 617 C CA . ILE A 1 78 ? -4.685 -4.607 19.025 1.00 75.69 78 ILE A CA 1
ATOM 618 C C . ILE A 1 78 ? -5.614 -5.816 19.033 1.00 75.69 78 ILE A C 1
ATOM 620 O O . ILE A 1 78 ? -5.580 -6.627 19.961 1.00 75.69 78 ILE A O 1
ATOM 624 N N . ILE A 1 79 ? -6.427 -5.948 17.992 1.00 77.06 79 ILE A N 1
ATOM 625 C CA . ILE A 1 79 ? -7.324 -7.084 17.790 1.00 77.06 79 ILE A CA 1
ATOM 626 C C . ILE A 1 79 ? -6.757 -7.940 16.661 1.00 77.06 79 ILE A C 1
ATOM 628 O O . ILE A 1 79 ? -6.449 -7.434 15.585 1.00 77.06 79 ILE A O 1
ATOM 632 N N . LYS A 1 80 ? -6.617 -9.244 16.907 1.00 80.44 80 LYS A N 1
ATOM 633 C CA . LYS A 1 80 ? -6.236 -10.221 15.882 1.00 80.44 80 LYS A CA 1
ATOM 634 C C . LYS A 1 80 ? -7.490 -10.958 15.423 1.00 80.44 80 LYS A C 1
ATOM 636 O O . LYS A 1 80 ? -8.080 -11.681 16.225 1.00 80.44 80 LYS A O 1
ATOM 641 N N . ASP A 1 81 ? -7.880 -10.775 14.166 1.00 74.50 81 ASP A N 1
ATOM 642 C CA . ASP A 1 81 ? -8.992 -11.495 13.537 1.00 74.50 81 ASP A CA 1
ATOM 643 C C . ASP A 1 81 ? -8.453 -12.324 12.364 1.00 74.50 81 ASP A C 1
ATOM 645 O O . ASP A 1 81 ? -8.214 -11.835 11.263 1.00 74.50 81 ASP A O 1
ATOM 649 N N . GLY A 1 82 ? -8.151 -13.597 12.628 1.00 85.56 82 GLY A N 1
ATOM 650 C CA . GLY A 1 82 ? -7.530 -14.479 11.641 1.00 85.56 82 GLY A CA 1
ATOM 651 C C . GLY A 1 82 ? -6.134 -14.007 11.210 1.00 85.56 82 GLY A C 1
ATOM 652 O O . GLY A 1 82 ? -5.190 -14.071 11.999 1.00 85.56 82 GLY A O 1
ATOM 653 N N . LYS A 1 83 ? -6.000 -13.594 9.939 1.00 83.00 83 LYS A N 1
ATOM 654 C CA . LYS A 1 83 ? -4.756 -13.031 9.372 1.00 83.00 83 LYS A CA 1
ATOM 655 C C . LYS A 1 83 ? -4.634 -11.524 9.600 1.00 83.00 83 LYS A C 1
ATOM 657 O O . LYS A 1 83 ? -3.537 -10.985 9.467 1.00 83.00 83 LYS A O 1
ATOM 662 N N . ASP A 1 84 ? -5.734 -10.864 9.943 1.00 76.62 84 ASP A N 1
ATOM 663 C CA . ASP A 1 84 ? -5.797 -9.416 10.028 1.00 76.62 84 ASP A CA 1
ATOM 664 C C . ASP A 1 84 ? -5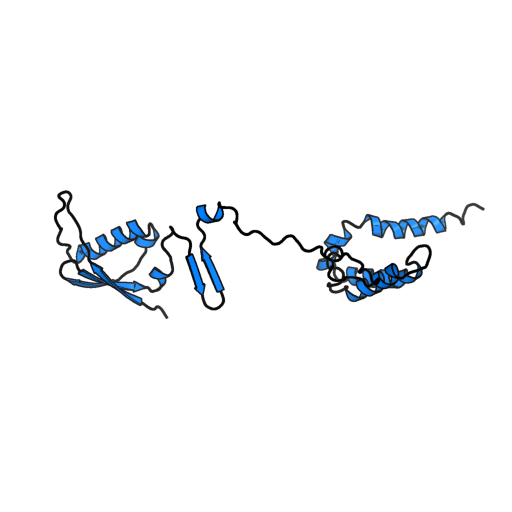.468 -8.940 11.444 1.00 76.62 84 ASP A C 1
ATOM 666 O O . ASP A 1 84 ? -5.867 -9.535 12.451 1.00 76.62 84 ASP A O 1
ATOM 670 N N . THR A 1 85 ? -4.707 -7.848 11.522 1.00 81.81 85 THR A N 1
ATOM 671 C CA . THR A 1 85 ? -4.399 -7.156 12.777 1.00 81.81 85 THR A CA 1
ATOM 672 C C . THR A 1 85 ? -5.020 -5.769 12.725 1.00 81.81 85 THR A C 1
ATOM 674 O O . THR A 1 85 ? -4.557 -4.900 11.991 1.00 81.81 85 THR A O 1
ATOM 677 N N . ILE A 1 86 ? -6.082 -5.572 13.502 1.00 81.44 86 ILE A N 1
ATOM 678 C CA . ILE A 1 86 ? -6.812 -4.310 13.596 1.00 81.44 86 ILE A CA 1
ATOM 679 C C . ILE A 1 86 ? -6.242 -3.529 14.779 1.00 81.44 86 ILE A C 1
ATOM 681 O O . ILE A 1 86 ? -6.282 -3.999 15.919 1.00 81.44 86 ILE A O 1
ATOM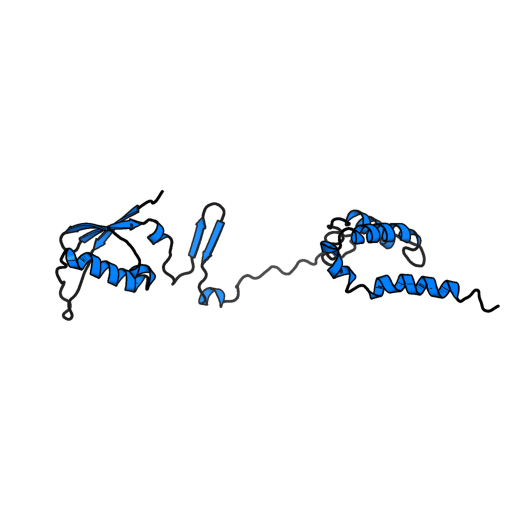 685 N N . ILE A 1 87 ? -5.704 -2.342 14.508 1.00 81.00 87 ILE A N 1
ATOM 686 C CA . ILE A 1 87 ? -5.121 -1.457 15.520 1.00 81.00 87 ILE A CA 1
ATOM 687 C C . ILE A 1 87 ? -6.070 -0.278 15.723 1.00 81.00 87 ILE A C 1
ATOM 689 O O . ILE A 1 87 ? -6.307 0.502 14.803 1.00 81.00 87 ILE A O 1
ATOM 693 N N . PHE A 1 88 ? -6.596 -0.141 16.937 1.00 79.69 88 PHE A N 1
ATOM 694 C CA . PHE A 1 88 ? -7.363 1.023 17.361 1.00 79.69 88 PHE A CA 1
ATOM 695 C C . PHE A 1 88 ? -6.415 1.971 18.090 1.00 79.69 88 PHE A C 1
ATOM 697 O O . PHE A 1 88 ? -5.953 1.657 19.185 1.00 79.69 88 PHE A O 1
ATOM 704 N N . ALA A 1 89 ? -6.103 3.107 17.470 1.00 76.06 89 ALA A N 1
ATOM 705 C CA . ALA A 1 89 ? -5.322 4.177 18.080 1.00 76.06 89 ALA A CA 1
ATOM 706 C C . ALA A 1 89 ? -6.255 5.284 18.585 1.00 76.06 89 ALA A C 1
ATOM 708 O O . ALA A 1 89 ? -7.242 5.621 17.926 1.00 76.06 89 ALA A O 1
ATOM 709 N N . THR A 1 90 ? -5.945 5.854 19.748 1.00 78.94 90 THR A N 1
ATOM 710 C CA . THR A 1 90 ? -6.629 7.052 20.246 1.00 78.94 90 THR A CA 1
ATOM 711 C C . THR A 1 90 ? -6.116 8.292 19.511 1.00 78.94 90 THR A C 1
ATOM 713 O O . THR A 1 90 ? -5.072 8.270 18.849 1.00 78.94 90 THR A O 1
ATOM 716 N N . LYS A 1 91 ? -6.853 9.402 19.614 1.00 77.12 91 LYS A N 1
ATOM 717 C CA . LYS A 1 91 ? -6.447 10.669 18.994 1.00 77.12 91 LYS A CA 1
ATOM 718 C C . LYS A 1 91 ? -5.129 11.172 19.591 1.00 77.12 91 LYS A C 1
ATOM 720 O O . LYS A 1 91 ? -4.309 11.732 18.872 1.00 77.12 91 LYS A O 1
ATOM 725 N N . GLU A 1 92 ? -4.925 10.934 20.879 1.00 76.50 92 GLU A N 1
ATOM 726 C CA . GLU A 1 92 ? -3.746 11.320 21.647 1.00 76.50 92 GLU A CA 1
ATOM 727 C C . GLU A 1 92 ? -2.519 10.492 21.234 1.00 76.50 92 GLU A C 1
ATOM 729 O O . GLU A 1 92 ? -1.449 11.058 21.004 1.00 76.50 92 GLU A O 1
ATOM 734 N N . ASP A 1 93 ? -2.682 9.176 21.041 1.00 70.75 93 ASP A N 1
ATOM 735 C CA . ASP A 1 93 ? -1.599 8.296 20.583 1.00 70.75 93 ASP A CA 1
ATOM 736 C C . ASP A 1 93 ? -1.147 8.666 19.161 1.00 70.75 93 ASP A C 1
ATOM 738 O O . ASP A 1 93 ? 0.052 8.685 18.872 1.00 70.75 93 ASP A O 1
ATOM 742 N N . HIS A 1 94 ? -2.093 9.039 18.288 1.00 74.12 94 HIS A N 1
ATOM 743 C CA . HIS A 1 94 ? -1.793 9.454 16.915 1.00 74.12 94 HIS A CA 1
ATOM 744 C C . HIS A 1 94 ? -1.162 10.854 16.812 1.00 74.12 94 HIS A C 1
ATOM 746 O O . HIS A 1 94 ? -0.480 11.153 15.834 1.00 74.12 94 HIS A O 1
ATOM 752 N N . GLN A 1 95 ? -1.372 11.718 17.809 1.00 79.25 95 GLN A N 1
ATOM 753 C CA . GLN A 1 95 ? -0.759 13.050 17.856 1.00 79.25 95 GLN A CA 1
ATOM 754 C C . GLN A 1 95 ? 0.732 13.003 18.192 1.00 79.25 95 GLN A C 1
ATOM 756 O O . GLN A 1 95 ? 1.462 13.942 17.869 1.00 79.25 95 GLN A O 1
ATOM 761 N N . SER A 1 96 ? 1.196 11.930 18.835 1.00 78.50 96 SER A N 1
ATOM 762 C CA . SER A 1 96 ? 2.615 11.763 19.116 1.00 78.50 96 SER A CA 1
ATOM 763 C C . SER A 1 96 ? 3.358 11.315 17.847 1.00 78.50 96 SER A C 1
ATOM 765 O O . SER A 1 96 ? 3.018 10.278 17.273 1.00 78.50 96 SER A O 1
ATOM 767 N N . PRO A 1 97 ? 4.368 12.067 17.368 1.00 78.81 97 PRO A N 1
ATOM 768 C CA . PRO A 1 97 ? 5.179 11.609 16.250 1.00 78.81 97 PRO A CA 1
ATOM 769 C C . PRO A 1 97 ? 5.909 10.322 16.645 1.00 78.81 97 PRO A C 1
ATOM 771 O O . PRO A 1 97 ? 6.418 10.190 17.764 1.00 78.81 97 PRO A O 1
ATOM 774 N N . SER A 1 98 ? 5.963 9.368 15.717 1.00 76.06 98 SER A N 1
ATOM 775 C CA . SER A 1 98 ? 6.630 8.086 15.924 1.00 76.06 98 SER A CA 1
ATOM 776 C C . SER A 1 98 ? 8.070 8.286 16.401 1.00 76.06 98 SER A C 1
ATOM 778 O O . SER A 1 98 ? 8.865 8.955 15.750 1.00 76.06 98 SER A O 1
ATOM 780 N N . LYS A 1 99 ? 8.441 7.629 17.505 1.00 81.00 99 LYS A N 1
ATOM 781 C CA . LYS A 1 99 ? 9.830 7.575 18.009 1.00 81.00 99 LYS A CA 1
ATOM 782 C C . LYS A 1 99 ? 10.730 6.632 17.200 1.00 81.00 99 LYS A C 1
ATOM 784 O O . LYS A 1 99 ? 11.855 6.356 17.606 1.00 81.00 99 LYS A O 1
ATOM 789 N N . VAL A 1 100 ? 10.220 6.079 16.100 1.00 83.25 100 VAL A N 1
ATOM 790 C CA . VAL A 1 100 ? 10.960 5.151 15.247 1.00 83.25 100 VAL A CA 1
ATOM 791 C C . VAL A 1 100 ? 12.035 5.939 14.513 1.00 83.25 100 VAL A C 1
ATOM 793 O O . VAL A 1 100 ? 11.738 6.772 13.663 1.00 83.25 100 VAL A O 1
ATOM 796 N N . ILE A 1 101 ? 13.290 5.660 14.847 1.00 78.75 101 ILE A N 1
ATOM 797 C CA . ILE A 1 101 ? 14.437 6.119 14.074 1.00 78.75 101 ILE A CA 1
ATOM 798 C C . ILE A 1 101 ? 14.547 5.163 12.890 1.00 78.75 101 ILE A C 1
ATOM 800 O O . ILE A 1 101 ? 14.930 4.005 13.058 1.00 78.75 101 ILE A O 1
ATOM 804 N N . LEU A 1 102 ? 14.149 5.627 11.707 1.00 78.81 102 LEU A N 1
ATOM 805 C CA . LEU A 1 102 ? 14.425 4.902 10.474 1.00 78.81 102 LEU A CA 1
ATOM 806 C C . LEU A 1 102 ? 15.938 4.915 10.246 1.00 78.81 102 LEU A C 1
ATOM 808 O O . LEU A 1 102 ? 16.589 5.945 10.440 1.00 78.81 102 LEU A O 1
ATOM 812 N N . SER A 1 103 ? 16.494 3.773 9.847 1.00 80.75 103 SER A N 1
ATOM 813 C CA . SER A 1 103 ? 17.872 3.712 9.367 1.00 80.75 103 SER A CA 1
ATOM 814 C C . SER A 1 103 ? 18.073 4.756 8.261 1.00 80.75 103 SER A C 1
ATOM 816 O O . SER A 1 103 ? 17.136 4.998 7.491 1.00 80.75 103 SER A O 1
ATOM 818 N N . PRO A 1 104 ? 19.259 5.385 8.164 1.00 80.19 104 PRO A N 1
ATOM 819 C CA . PRO A 1 104 ? 19.544 6.289 7.060 1.00 80.19 104 PRO A CA 1
ATOM 820 C C . PRO A 1 104 ? 19.273 5.561 5.736 1.00 80.19 104 PRO A C 1
ATOM 822 O O . PRO A 1 104 ? 19.610 4.377 5.632 1.00 80.19 104 PRO A O 1
ATOM 825 N N . PRO A 1 105 ? 18.639 6.226 4.753 1.00 70.81 105 PRO A N 1
ATOM 826 C CA . PRO A 1 105 ? 18.390 5.613 3.461 1.00 70.81 105 PRO A CA 1
ATOM 827 C C . PRO A 1 105 ? 19.732 5.173 2.885 1.00 70.81 105 PRO A C 1
ATOM 829 O O . PRO A 1 105 ? 20.648 5.986 2.737 1.00 70.81 105 PRO A O 1
ATOM 832 N N . GLU A 1 106 ? 19.867 3.875 2.617 1.00 69.94 106 GLU A N 1
ATOM 833 C CA . GLU A 1 106 ? 21.033 3.386 1.897 1.00 69.94 106 GLU A CA 1
ATOM 834 C C . GLU A 1 106 ? 21.085 4.089 0.535 1.00 69.94 106 GLU A C 1
ATOM 836 O O . GLU A 1 106 ? 20.031 4.311 -0.074 1.00 69.94 106 GLU A O 1
ATOM 841 N N . PRO A 1 107 ? 22.277 4.480 0.053 1.00 66.31 107 PRO A N 1
ATOM 842 C CA . PRO A 1 107 ? 22.409 5.092 -1.257 1.00 66.31 107 PRO A CA 1
ATOM 843 C C . PRO A 1 107 ? 21.895 4.103 -2.305 1.00 66.31 107 PRO A C 1
ATOM 845 O O . PRO A 1 107 ? 22.535 3.096 -2.604 1.00 66.31 107 PRO A O 1
ATOM 848 N N . SER A 1 108 ? 20.707 4.378 -2.842 1.00 66.31 108 SER A N 1
ATOM 849 C CA . SER A 1 108 ? 20.124 3.572 -3.904 1.00 66.31 108 SER A CA 1
ATOM 850 C C . SER A 1 108 ? 21.042 3.648 -5.125 1.00 66.31 108 SER A C 1
ATOM 852 O O . SER A 1 108 ? 21.389 4.764 -5.531 1.00 66.31 108 SER A O 1
ATOM 854 N N . PRO A 1 109 ? 21.442 2.513 -5.721 1.00 71.94 109 PRO A N 1
ATOM 855 C CA . PRO A 1 109 ? 22.265 2.531 -6.919 1.00 71.94 109 PRO A CA 1
ATOM 856 C C . PRO A 1 109 ? 21.577 3.350 -8.016 1.00 71.94 109 PRO A C 1
ATOM 858 O O . PRO A 1 109 ? 20.364 3.237 -8.223 1.00 71.94 109 PRO A O 1
ATOM 861 N N . GLY A 1 110 ? 22.360 4.194 -8.692 1.00 80.50 110 GLY A N 1
ATOM 862 C CA . GLY A 1 110 ? 21.887 5.019 -9.800 1.00 80.50 110 GLY A CA 1
ATOM 863 C C . GLY A 1 110 ? 21.381 4.187 -10.982 1.00 80.50 110 GLY A C 1
ATOM 864 O O . GLY A 1 110 ? 21.384 2.956 -10.953 1.00 80.50 110 GLY A O 1
ATOM 865 N N . LEU A 1 111 ? 20.944 4.869 -12.043 1.00 85.56 111 LEU A N 1
ATOM 866 C CA . LEU A 1 111 ? 20.414 4.210 -13.240 1.00 85.56 111 LEU A CA 1
ATOM 867 C C . LEU A 1 111 ? 21.443 3.297 -13.921 1.00 85.56 111 LEU A C 1
ATOM 869 O O . LEU A 1 111 ? 21.078 2.266 -14.474 1.00 85.56 111 LEU A O 1
ATOM 873 N N . ILE A 1 112 ? 22.718 3.673 -13.866 1.00 88.44 112 ILE A N 1
ATOM 874 C CA . ILE A 1 112 ? 23.819 2.920 -14.458 1.00 88.44 112 ILE A CA 1
ATOM 875 C C . ILE A 1 112 ? 24.736 2.451 -13.334 1.00 88.44 112 ILE A C 1
ATOM 877 O O . ILE A 1 112 ? 25.192 3.253 -12.512 1.00 88.44 112 ILE A O 1
ATOM 881 N N . PHE A 1 113 ? 24.984 1.148 -13.290 1.00 87.06 113 PHE A N 1
ATOM 882 C CA . PHE A 1 113 ? 25.952 0.555 -12.382 1.00 87.06 113 PHE A CA 1
ATOM 883 C C . PHE A 1 113 ? 27.389 0.876 -12.831 1.00 87.06 113 PHE A C 1
ATOM 885 O O . PHE A 1 113 ? 27.626 1.162 -14.005 1.00 87.06 113 PHE A O 1
ATOM 892 N N . PRO A 1 114 ? 28.387 0.799 -11.930 1.00 84.44 114 PRO A N 1
ATOM 893 C CA . PRO A 1 114 ? 29.788 1.031 -12.293 1.00 84.44 114 PRO A CA 1
ATOM 894 C C . PRO A 1 114 ? 30.338 0.089 -13.377 1.00 84.44 114 PRO A C 1
ATOM 896 O O . PRO A 1 114 ? 31.346 0.409 -14.000 1.00 84.44 114 PRO A O 1
ATOM 899 N N . ASP A 1 115 ? 29.701 -1.064 -13.596 1.00 87.06 115 ASP A N 1
ATOM 900 C CA . ASP A 1 115 ? 30.046 -2.028 -14.648 1.00 87.06 115 ASP A CA 1
ATOM 901 C C . ASP A 1 115 ? 29.443 -1.681 -16.026 1.00 87.06 115 ASP A C 1
ATOM 903 O O . ASP A 1 115 ? 29.706 -2.383 -17.001 1.00 87.06 115 ASP A O 1
ATOM 907 N N . GLY A 1 116 ? 28.657 -0.602 -16.115 1.00 84.25 116 GLY A N 1
ATOM 908 C CA . GLY A 1 116 ? 27.966 -0.166 -17.328 1.00 84.25 116 GLY A CA 1
ATOM 909 C C . GLY A 1 116 ? 26.593 -0.806 -17.540 1.00 84.25 116 GLY A C 1
ATOM 910 O O . GLY A 1 116 ? 25.919 -0.464 -18.507 1.00 84.25 116 GLY A O 1
ATOM 911 N N . SER A 1 117 ? 26.144 -1.701 -16.654 1.00 88.88 117 SER A N 1
ATOM 912 C CA . SER A 1 117 ? 24.815 -2.308 -16.756 1.00 88.88 117 SER A CA 1
ATOM 913 C C . SER A 1 117 ? 23.704 -1.366 -16.263 1.00 88.88 117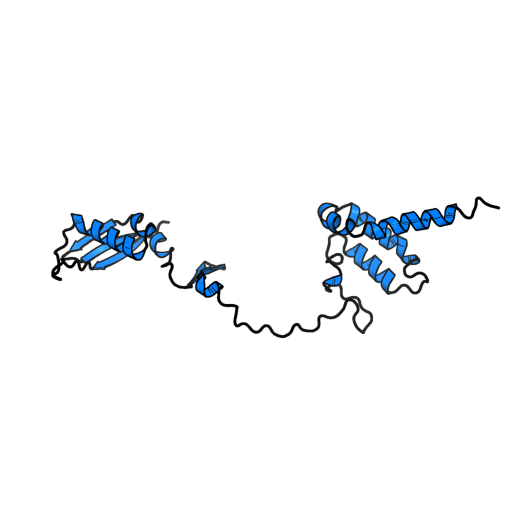 SER A C 1
ATOM 915 O O . SER A 1 117 ? 23.908 -0.511 -15.397 1.00 88.88 117 SER A O 1
ATOM 917 N N . ILE A 1 118 ? 22.504 -1.508 -16.835 1.00 89.94 118 ILE A N 1
ATOM 918 C CA . ILE A 1 118 ? 21.350 -0.646 -16.539 1.00 89.94 118 ILE A CA 1
ATOM 919 C C . ILE A 1 118 ? 20.540 -1.235 -15.375 1.00 89.94 118 ILE A C 1
ATOM 921 O O . ILE A 1 118 ? 20.093 -2.384 -15.422 1.00 89.94 118 ILE A O 1
ATOM 925 N N . ASN A 1 119 ? 20.297 -0.427 -14.343 1.00 89.31 119 ASN A N 1
ATOM 926 C CA . ASN A 1 119 ? 19.434 -0.755 -13.214 1.00 89.31 119 ASN A CA 1
ATOM 927 C C . ASN A 1 119 ? 17.954 -0.501 -13.553 1.00 89.31 119 ASN A C 1
ATOM 929 O O . ASN A 1 119 ? 17.427 0.591 -13.329 1.00 89.31 119 ASN A O 1
ATOM 933 N N . TRP A 1 120 ? 17.252 -1.531 -14.028 1.00 88.94 120 TRP A N 1
ATOM 934 C CA . TRP A 1 120 ? 15.822 -1.449 -14.368 1.00 88.94 120 TRP A CA 1
ATOM 935 C C . TRP A 1 120 ? 14.886 -1.210 -13.174 1.00 88.94 120 TRP A C 1
ATOM 937 O O . TRP A 1 120 ? 13.728 -0.854 -13.374 1.00 88.94 120 TRP A O 1
ATOM 947 N N . ASN A 1 121 ? 15.384 -1.370 -11.943 1.00 86.50 121 ASN A N 1
ATOM 948 C CA . ASN A 1 121 ? 14.625 -1.115 -10.717 1.00 86.50 121 ASN A CA 1
ATOM 949 C C . ASN A 1 121 ? 14.799 0.321 -10.203 1.00 86.50 121 ASN A C 1
ATOM 951 O O . ASN A 1 121 ? 14.278 0.656 -9.139 1.00 86.50 121 ASN A O 1
ATOM 955 N N . CYS A 1 122 ? 15.553 1.164 -10.914 1.00 85.62 122 CYS A N 1
ATOM 956 C CA . CYS A 1 122 ? 15.762 2.546 -10.517 1.00 85.62 122 CYS A CA 1
ATOM 957 C C . CYS A 1 122 ? 14.425 3.315 -10.575 1.00 85.62 122 CYS A C 1
ATOM 959 O O . CYS A 1 122 ? 13.832 3.398 -11.655 1.00 85.62 122 CYS A O 1
ATOM 961 N N . PRO A 1 123 ? 13.957 3.926 -9.465 1.00 83.25 123 PRO A N 1
ATOM 962 C CA . PRO A 1 123 ? 12.712 4.700 -9.453 1.00 83.25 123 PRO A CA 1
ATOM 963 C C . PRO A 1 123 ? 12.675 5.833 -10.491 1.00 83.25 123 PRO A C 1
ATOM 965 O O . PRO A 1 123 ? 11.599 6.244 -10.912 1.00 83.25 123 PRO A O 1
ATOM 968 N N . CYS A 1 124 ? 13.842 6.301 -10.950 1.00 83.19 124 CYS A N 1
ATOM 969 C CA . CYS A 1 124 ? 13.977 7.316 -11.995 1.00 83.19 124 CYS A CA 1
ATOM 970 C C . CYS A 1 124 ? 13.423 6.889 -13.364 1.00 83.19 124 CYS A C 1
ATOM 972 O O . CYS A 1 124 ? 13.122 7.756 -14.173 1.00 83.19 124 CYS A O 1
ATOM 974 N N . LEU A 1 125 ? 13.274 5.586 -13.637 1.00 84.81 125 LEU A N 1
ATOM 975 C CA . LEU A 1 125 ? 12.723 5.091 -14.909 1.00 84.81 125 LEU A CA 1
ATOM 976 C C . LEU A 1 125 ? 11.192 5.145 -14.978 1.00 84.81 125 LEU A C 1
ATOM 978 O O . LEU A 1 125 ? 10.608 4.628 -15.929 1.00 84.81 125 LEU A O 1
ATOM 982 N N . GLY A 1 126 ? 10.529 5.686 -13.949 1.00 82.50 126 GLY A N 1
ATOM 983 C CA . GLY A 1 126 ? 9.078 5.888 -13.950 1.00 82.50 126 GLY A CA 1
ATOM 984 C C . GLY A 1 126 ? 8.269 4.602 -14.145 1.00 82.50 126 GLY A C 1
ATOM 985 O O . GLY A 1 126 ? 7.138 4.647 -14.609 1.00 82.50 126 GLY A O 1
ATOM 986 N N . GLY A 1 127 ? 8.857 3.433 -13.864 1.00 82.38 127 GLY A N 1
ATOM 987 C CA . GLY A 1 127 ? 8.213 2.138 -14.094 1.00 82.38 127 GLY A CA 1
ATOM 988 C C . GLY A 1 127 ? 8.028 1.749 -15.568 1.00 82.38 127 GLY A C 1
ATOM 989 O O . GLY A 1 127 ? 7.458 0.688 -15.828 1.00 82.38 127 GLY A O 1
ATOM 990 N N . MET A 1 128 ? 8.546 2.522 -16.534 1.00 84.94 128 MET A N 1
ATOM 991 C CA . MET A 1 128 ? 8.402 2.226 -17.971 1.00 84.94 128 MET A CA 1
ATOM 992 C C . MET A 1 128 ? 8.993 0.860 -18.334 1.00 84.94 128 MET A C 1
ATOM 994 O O . MET A 1 128 ? 8.420 0.120 -19.130 1.00 84.94 128 MET A O 1
ATOM 998 N N . ALA A 1 129 ? 10.085 0.477 -17.667 1.00 86.81 129 ALA A N 1
ATOM 999 C CA . ALA A 1 129 ? 10.733 -0.819 -17.835 1.00 86.81 129 ALA A CA 1
ATOM 1000 C C . ALA A 1 129 ? 9.912 -2.012 -17.312 1.00 86.81 129 ALA A C 1
ATOM 1002 O O . ALA A 1 129 ? 10.247 -3.145 -17.644 1.00 86.81 129 ALA A O 1
ATOM 1003 N N . THR A 1 130 ? 8.852 -1.800 -16.528 1.00 86.44 130 THR A N 1
ATOM 1004 C CA . THR A 1 130 ? 8.065 -2.874 -15.881 1.00 86.44 130 THR A CA 1
ATOM 1005 C C . THR A 1 130 ? 6.594 -2.877 -16.331 1.00 86.44 130 THR A C 1
ATOM 1007 O O . THR A 1 130 ? 5.796 -3.669 -15.838 1.00 86.44 130 THR A O 1
ATOM 1010 N N . GLY A 1 131 ? 6.225 -2.023 -17.291 1.00 87.31 131 GLY A N 1
ATOM 1011 C CA . GLY A 1 131 ? 4.877 -1.953 -17.864 1.00 87.31 131 GLY A CA 1
ATOM 1012 C C . GLY A 1 131 ? 4.624 -2.932 -19.026 1.00 87.31 131 GLY A C 1
ATOM 1013 O O . GLY A 1 131 ? 5.527 -3.680 -19.412 1.00 87.31 131 GLY A O 1
ATOM 1014 N N . PRO A 1 132 ? 3.417 -2.906 -19.629 1.00 90.19 132 PRO A N 1
ATOM 1015 C CA . PRO A 1 132 ? 3.062 -3.749 -20.779 1.00 90.19 132 PRO 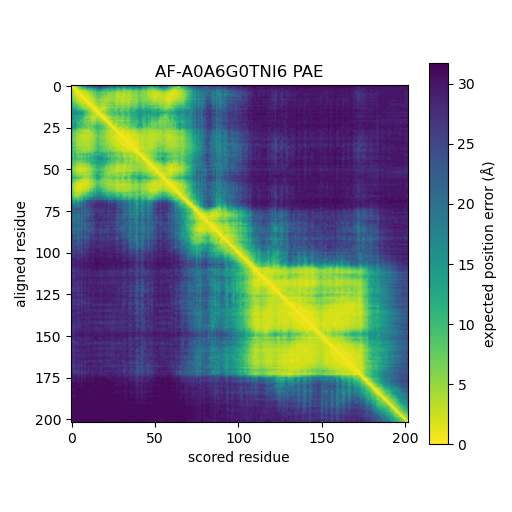A CA 1
ATOM 1016 C C . PRO A 1 132 ? 4.009 -3.571 -21.979 1.00 90.19 132 PRO A C 1
ATOM 1018 O O . PRO A 1 132 ? 4.315 -4.546 -22.660 1.00 90.19 132 PRO A O 1
ATOM 1021 N N . CYS A 1 133 ? 4.557 -2.368 -22.175 1.00 91.94 133 CYS A N 1
ATOM 1022 C CA . CYS A 1 133 ? 5.559 -2.064 -23.206 1.00 91.94 133 CYS A CA 1
ATOM 1023 C C . CYS A 1 133 ? 7.008 -2.084 -22.693 1.00 91.94 133 CYS A C 1
ATOM 1025 O O . CYS A 1 133 ? 7.919 -1.583 -23.354 1.00 91.94 133 CYS A O 1
ATOM 1027 N N . GLY A 1 134 ? 7.251 -2.664 -21.514 1.00 91.00 134 GLY A N 1
ATOM 1028 C CA . GLY A 1 134 ? 8.568 -2.654 -20.876 1.00 91.00 134 GLY A CA 1
ATOM 1029 C C . GLY A 1 134 ? 9.648 -3.404 -21.656 1.00 91.00 134 GLY A C 1
ATOM 1030 O O . GLY A 1 134 ? 10.825 -3.097 -21.505 1.00 91.00 134 GLY A O 1
ATOM 1031 N N . VAL A 1 135 ? 9.280 -4.365 -22.510 1.00 93.38 135 VAL A N 1
ATOM 1032 C CA . VAL A 1 135 ? 10.238 -5.061 -23.388 1.00 93.38 135 VAL A CA 1
ATOM 1033 C C . VAL A 1 135 ? 10.801 -4.098 -24.434 1.00 93.38 135 VAL A C 1
ATOM 1035 O O . VAL A 1 135 ? 12.012 -3.898 -24.468 1.00 93.38 135 VAL A O 1
ATOM 1038 N N . GLU A 1 136 ? 9.929 -3.429 -25.190 1.00 92.31 136 GLU A N 1
ATOM 1039 C CA . GLU A 1 136 ? 10.321 -2.459 -26.221 1.00 92.31 136 GLU A CA 1
ATOM 1040 C C . GLU A 1 136 ? 11.098 -1.276 -25.628 1.00 92.31 136 GLU A C 1
ATOM 1042 O O . GLU A 1 136 ? 12.096 -0.825 -26.195 1.00 92.31 136 GLU A O 1
ATOM 1047 N N . PHE A 1 137 ? 10.692 -0.812 -24.439 1.00 92.56 137 PHE A N 1
ATOM 1048 C CA . PHE A 1 137 ? 11.413 0.229 -23.706 1.00 92.56 137 PHE A CA 1
ATOM 1049 C C . PHE A 1 137 ? 12.828 -0.218 -23.327 1.00 92.56 137 PHE A C 1
ATOM 1051 O O . PHE A 1 137 ? 13.793 0.509 -23.568 1.00 92.56 137 PHE A O 1
ATOM 1058 N N . ARG A 1 138 ? 12.983 -1.428 -22.768 1.00 92.56 138 ARG A N 1
ATOM 1059 C CA . ARG A 1 138 ? 14.306 -1.955 -22.406 1.00 92.56 138 ARG A CA 1
ATOM 1060 C C . ARG A 1 138 ? 15.207 -2.105 -23.625 1.00 92.56 138 ARG A C 1
ATOM 1062 O O . ARG A 1 138 ? 16.383 -1.766 -23.532 1.00 92.56 138 ARG A O 1
ATOM 1069 N N . GLU A 1 139 ? 14.677 -2.576 -24.750 1.00 92.25 139 GLU A N 1
ATOM 1070 C CA . GLU A 1 139 ? 15.443 -2.724 -25.992 1.00 92.25 139 GLU A CA 1
ATOM 1071 C C . GLU A 1 139 ? 15.892 -1.375 -26.560 1.00 92.25 139 GLU A C 1
ATOM 1073 O O . GLU A 1 139 ? 17.074 -1.197 -26.865 1.00 92.25 139 GLU A O 1
ATOM 1078 N N . SER A 1 140 ? 14.977 -0.408 -26.634 1.00 91.31 140 SER A N 1
ATOM 1079 C CA . SER A 1 140 ? 15.260 0.941 -27.141 1.00 91.31 140 SER A CA 1
ATOM 1080 C C . SER A 1 140 ? 16.268 1.674 -26.260 1.00 91.31 140 SER A C 1
ATOM 1082 O O . SER A 1 140 ? 17.257 2.214 -26.756 1.00 91.31 140 SER A O 1
ATOM 1084 N N . PHE A 1 141 ? 16.071 1.629 -24.939 1.00 91.56 141 PHE A N 1
ATOM 1085 C CA . PHE A 1 141 ? 16.948 2.290 -23.977 1.00 91.56 141 PHE A CA 1
ATOM 1086 C C . PHE A 1 141 ? 18.333 1.631 -23.906 1.00 91.56 141 PHE A C 1
ATOM 1088 O O . PHE A 1 141 ? 19.343 2.326 -23.814 1.00 91.56 141 PHE A O 1
ATOM 1095 N N . THR A 1 142 ? 18.404 0.300 -24.022 1.00 92.25 142 THR A N 1
ATOM 1096 C CA . THR A 1 142 ? 19.681 -0.427 -24.123 1.00 92.25 142 THR A CA 1
ATOM 1097 C C . THR A 1 142 ? 20.442 -0.022 -25.384 1.00 92.25 142 THR A C 1
ATOM 1099 O O . THR A 1 142 ? 21.636 0.264 -25.308 1.00 92.25 142 THR A O 1
ATOM 1102 N N . CYS A 1 143 ? 19.754 0.050 -26.528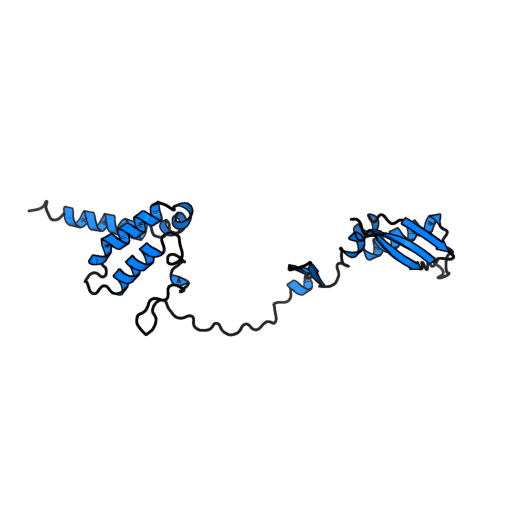 1.00 92.06 143 CYS A N 1
ATOM 1103 C CA . CYS A 1 143 ? 20.351 0.485 -27.788 1.00 92.06 143 CYS A CA 1
ATOM 1104 C C . CYS A 1 143 ? 20.898 1.916 -27.671 1.00 92.06 143 CYS A C 1
ATOM 1106 O O . CYS A 1 143 ? 22.070 2.159 -27.940 1.00 92.06 143 CYS A O 1
ATOM 1108 N N . PHE A 1 144 ? 20.089 2.847 -27.158 1.00 91.44 144 PHE A N 1
ATOM 1109 C CA . PHE A 1 144 ? 20.500 4.237 -26.963 1.00 91.44 144 PHE A CA 1
ATOM 1110 C C . PHE A 1 144 ? 21.690 4.389 -26.005 1.00 91.44 144 PHE A C 1
ATOM 1112 O O . PHE A 1 144 ? 22.599 5.179 -26.260 1.00 91.44 144 PHE A O 1
ATOM 1119 N N . HIS A 1 145 ? 21.707 3.633 -24.903 1.00 89.88 145 HIS A N 1
ATOM 1120 C CA . HIS A 1 145 ? 22.779 3.711 -23.913 1.00 89.88 145 HIS A CA 1
ATOM 1121 C C . HIS A 1 145 ? 24.131 3.248 -24.476 1.00 89.88 145 HIS A C 1
ATOM 1123 O O . HIS A 1 145 ? 25.152 3.890 -24.217 1.00 89.88 145 HIS A O 1
ATOM 1129 N N . TYR A 1 146 ? 24.128 2.163 -25.256 1.00 90.00 146 TYR A N 1
ATOM 1130 C CA . TYR A 1 146 ? 25.340 1.575 -25.832 1.00 90.00 146 TYR A CA 1
ATOM 1131 C C . TYR A 1 146 ? 25.703 2.102 -27.230 1.00 90.00 146 TYR A C 1
ATOM 1133 O O . TYR A 1 146 ? 26.781 1.771 -27.727 1.00 90.00 146 TYR A O 1
ATOM 1141 N N . SER A 1 147 ? 24.857 2.937 -27.843 1.00 91.00 147 SER A N 1
ATOM 1142 C CA . SER A 1 147 ? 25.137 3.610 -29.115 1.00 91.00 147 SER A CA 1
ATOM 1143 C C . SER A 1 147 ? 26.433 4.420 -29.046 1.00 91.00 147 SER A C 1
ATOM 1145 O O . SER A 1 147 ? 26.611 5.275 -28.172 1.00 91.00 147 SER A O 1
ATOM 1147 N N . GLN A 1 148 ? 27.292 4.217 -30.043 1.00 88.12 148 GLN A N 1
ATOM 1148 C CA . GLN A 1 148 ? 28.516 4.997 -30.269 1.00 88.12 148 GLN A CA 1
ATOM 1149 C C . GLN A 1 148 ? 28.367 6.006 -31.421 1.00 88.12 148 GLN A C 1
ATOM 1151 O O . GLN A 1 148 ? 29.303 6.753 -31.694 1.00 88.12 148 GLN A O 1
ATOM 1156 N N . GLU A 1 149 ? 27.213 6.028 -32.091 1.00 87.44 149 GLU A N 1
ATOM 1157 C CA . GLU A 1 149 ? 26.936 6.944 -33.198 1.00 87.44 149 GLU A CA 1
ATOM 1158 C C . GLU A 1 149 ? 26.772 8.396 -32.718 1.00 87.44 149 GLU A C 1
ATOM 1160 O O . GLU A 1 149 ? 26.396 8.662 -31.571 1.00 87.44 149 GLU A O 1
ATOM 1165 N N . GLU A 1 150 ? 27.054 9.347 -33.611 1.00 81.06 150 GLU A N 1
ATOM 1166 C CA . GLU A 1 150 ? 26.891 10.783 -33.376 1.00 81.06 150 GLU A CA 1
ATOM 1167 C C . GLU A 1 150 ? 25.877 11.345 -34.392 1.00 81.06 150 GLU A C 1
ATOM 1169 O O . GLU A 1 150 ? 26.194 11.442 -35.580 1.00 81.06 150 GLU A O 1
ATOM 1174 N N . PRO A 1 151 ? 24.649 11.713 -33.976 1.00 85.88 151 PRO A N 1
ATOM 1175 C CA . PRO A 1 151 ? 24.120 11.732 -32.609 1.00 85.88 151 PRO A CA 1
ATOM 1176 C C . PRO A 1 151 ? 23.765 10.343 -32.051 1.00 85.88 151 PRO A C 1
ATOM 1178 O O . PRO A 1 151 ? 23.391 9.432 -32.788 1.00 85.88 151 PRO A O 1
ATOM 1181 N N . LYS A 1 152 ? 23.847 10.197 -30.722 1.00 84.88 152 LYS A N 1
ATOM 1182 C CA . LYS A 1 152 ? 23.573 8.926 -30.036 1.00 84.88 152 LYS A CA 1
ATOM 1183 C C . LYS A 1 152 ? 22.178 8.393 -30.355 1.00 84.88 152 LYS A C 1
ATOM 1185 O O . LYS A 1 152 ? 21.190 9.104 -30.178 1.00 84.88 152 LYS A O 1
ATOM 1190 N N . GLY A 1 153 ? 22.103 7.122 -30.738 1.00 84.69 153 GLY A N 1
ATOM 1191 C CA . GLY A 1 153 ? 20.864 6.388 -30.956 1.00 84.69 153 GLY A CA 1
ATOM 1192 C C . GLY A 1 153 ? 20.217 6.620 -32.318 1.00 84.69 153 GLY A C 1
ATOM 1193 O O . GLY A 1 153 ? 19.046 6.275 -32.483 1.00 84.69 153 GLY A O 1
ATOM 1194 N N . MET A 1 154 ? 20.944 7.178 -33.291 1.00 88.50 154 MET A N 1
ATOM 1195 C CA . MET A 1 154 ? 20.484 7.303 -34.682 1.00 88.50 154 MET A CA 1
ATOM 1196 C C . MET A 1 154 ? 20.062 5.959 -35.279 1.00 88.50 154 MET A C 1
ATOM 1198 O O . MET A 1 154 ? 19.040 5.860 -35.957 1.00 88.50 154 MET A O 1
ATOM 1202 N N . GLU A 1 155 ? 20.828 4.913 -34.992 1.00 88.94 155 GLU A N 1
ATOM 1203 C CA . GLU A 1 155 ? 20.582 3.537 -35.407 1.00 88.94 155 GLU A CA 1
ATOM 1204 C C . GLU A 1 155 ? 19.431 2.875 -34.633 1.00 88.94 155 GLU A C 1
ATOM 1206 O O . GLU A 1 155 ? 18.843 1.899 -35.094 1.00 88.94 155 GLU A O 1
ATOM 1211 N N . CYS A 1 156 ? 19.070 3.422 -33.470 1.00 91.62 156 CYS A N 1
ATOM 1212 C CA . CYS A 1 156 ? 18.049 2.878 -32.576 1.00 91.62 156 CYS A CA 1
ATOM 1213 C C . CYS A 1 156 ? 16.637 3.391 -32.881 1.00 91.62 156 CYS A C 1
ATOM 1215 O O . CYS A 1 156 ? 15.690 3.036 -32.176 1.00 91.62 156 CYS A O 1
ATOM 1217 N N . ARG A 1 157 ? 16.470 4.227 -33.914 1.00 87.81 157 ARG A N 1
ATOM 1218 C CA . ARG A 1 157 ? 15.196 4.889 -34.224 1.00 87.81 157 ARG A CA 1
ATOM 1219 C C . ARG A 1 157 ? 14.042 3.906 -34.403 1.00 87.81 157 ARG A C 1
ATOM 1221 O O . ARG A 1 157 ? 12.970 4.126 -33.853 1.00 87.81 157 ARG A O 1
ATOM 1228 N N . GLU A 1 158 ? 14.278 2.797 -35.100 1.00 91.06 158 GLU A N 1
ATOM 1229 C CA . GLU A 1 158 ? 13.259 1.762 -35.316 1.00 91.06 158 GLU A CA 1
ATOM 1230 C C . GLU A 1 158 ? 12.775 1.137 -34.000 1.00 91.06 158 GLU A C 1
ATOM 1232 O O . GLU A 1 158 ? 11.589 0.839 -33.852 1.00 91.06 158 GLU A O 1
ATOM 1237 N N . LYS A 1 159 ? 13.673 0.990 -33.017 1.00 90.44 159 LYS A N 1
ATOM 1238 C CA . LYS A 1 159 ? 13.338 0.476 -31.684 1.00 90.44 159 LYS A CA 1
ATOM 1239 C C . LYS A 1 159 ? 12.464 1.464 -30.919 1.00 90.44 159 LYS A C 1
ATOM 1241 O O . LYS A 1 159 ? 11.420 1.072 -30.403 1.00 90.44 159 LYS A O 1
ATOM 1246 N N . PHE A 1 160 ? 12.812 2.752 -30.950 1.00 89.56 160 PHE A N 1
ATOM 1247 C CA . PHE A 1 160 ? 11.958 3.791 -30.371 1.00 89.56 160 PHE A CA 1
ATOM 1248 C C . PHE A 1 160 ? 10.580 3.835 -31.037 1.00 89.56 160 PHE A C 1
ATOM 1250 O O . PHE A 1 160 ? 9.576 3.901 -30.335 1.00 89.56 160 PHE A O 1
ATOM 1257 N N . THR A 1 161 ? 10.495 3.714 -32.365 1.00 91.25 161 THR A N 1
ATOM 1258 C CA . THR A 1 161 ? 9.202 3.635 -33.064 1.00 91.25 161 THR A CA 1
ATOM 1259 C C . THR A 1 161 ? 8.371 2.433 -32.607 1.00 91.25 161 THR A C 1
ATOM 1261 O O . THR A 1 161 ? 7.173 2.585 -32.377 1.00 91.25 161 THR A O 1
ATOM 1264 N N . ALA A 1 162 ? 8.982 1.258 -32.422 1.00 91.69 162 ALA A N 1
ATOM 1265 C CA . ALA A 1 162 ? 8.289 0.077 -31.901 1.00 91.69 162 ALA A CA 1
ATOM 1266 C C . ALA A 1 162 ? 7.774 0.287 -30.464 1.00 91.69 162 ALA A C 1
ATOM 1268 O O . ALA A 1 162 ? 6.636 -0.068 -30.150 1.00 91.69 162 ALA A O 1
ATOM 1269 N N . MET A 1 163 ? 8.574 0.936 -29.615 1.00 90.88 163 MET A N 1
ATOM 1270 C CA . MET A 1 163 ? 8.176 1.315 -28.259 1.00 90.88 163 MET A CA 1
ATOM 1271 C C . MET A 1 163 ? 6.973 2.265 -28.260 1.00 90.88 163 MET A C 1
ATOM 1273 O O . MET A 1 163 ? 5.992 1.995 -27.564 1.00 90.88 163 MET A O 1
ATOM 1277 N N . TRP A 1 164 ? 7.011 3.333 -29.061 1.00 88.75 164 TRP A N 1
ATOM 1278 C CA . TRP A 1 164 ? 5.898 4.280 -29.181 1.00 88.75 164 TRP A CA 1
ATOM 1279 C C . TRP A 1 164 ? 4.635 3.612 -29.734 1.00 88.75 164 TRP A C 1
ATOM 1281 O O . TRP A 1 164 ? 3.551 3.806 -29.190 1.00 88.75 164 TRP A O 1
ATOM 1291 N N . ALA A 1 165 ? 4.775 2.752 -30.747 1.00 91.19 165 ALA A N 1
ATOM 1292 C CA . ALA A 1 165 ? 3.663 1.986 -31.309 1.00 91.19 165 ALA A CA 1
ATOM 1293 C C . ALA A 1 165 ? 3.032 1.016 -30.295 1.00 91.19 165 ALA A C 1
ATOM 1295 O O . ALA A 1 165 ? 1.837 0.729 -30.377 1.00 91.19 165 ALA A O 1
ATOM 1296 N N . CYS A 1 166 ? 3.813 0.506 -29.339 1.00 91.00 166 CYS A N 1
ATOM 1297 C CA . CYS A 1 166 ? 3.275 -0.254 -28.217 1.00 91.00 166 CYS A CA 1
ATOM 1298 C C . CYS A 1 166 ? 2.529 0.663 -27.238 1.00 91.00 166 CYS A C 1
ATOM 1300 O O . CYS A 1 166 ? 1.416 0.340 -26.836 1.00 91.00 166 CYS A O 1
ATOM 1302 N N . MET A 1 167 ? 3.105 1.811 -26.865 1.00 89.44 167 MET A N 1
ATOM 1303 C CA . MET A 1 167 ? 2.491 2.734 -25.898 1.00 89.44 167 MET A CA 1
ATOM 1304 C C . MET A 1 167 ? 1.148 3.295 -26.379 1.00 89.44 167 MET A C 1
ATOM 1306 O O . MET A 1 167 ? 0.229 3.420 -25.570 1.00 89.44 167 MET A O 1
ATOM 1310 N N . ASP A 1 168 ? 1.010 3.548 -27.684 1.00 88.88 168 ASP A N 1
ATOM 1311 C CA . ASP A 1 168 ? -0.238 4.001 -28.318 1.00 88.88 168 ASP A CA 1
ATOM 1312 C C . ASP A 1 168 ? -1.398 3.000 -28.139 1.00 88.88 168 ASP A C 1
ATOM 1314 O O . ASP A 1 168 ? -2.562 3.384 -28.056 1.00 88.88 168 ASP A O 1
ATOM 1318 N N . GLN A 1 169 ? -1.091 1.707 -27.983 1.00 90.81 169 GLN A N 1
ATOM 1319 C CA . GLN A 1 169 ? -2.098 0.668 -27.731 1.00 90.81 169 GLN A CA 1
ATOM 1320 C C . GLN A 1 169 ? -2.613 0.658 -26.284 1.00 90.81 169 GLN A C 1
ATOM 1322 O O . GLN A 1 169 ? -3.655 0.056 -26.026 1.00 90.81 169 GLN A O 1
ATOM 1327 N N . TYR A 1 170 ? -1.918 1.316 -25.346 1.00 89.81 170 TYR A N 1
ATOM 1328 C CA . TYR A 1 170 ? -2.267 1.342 -23.918 1.00 89.81 170 TYR A CA 1
ATOM 1329 C C . TYR A 1 170 ? -2.417 2.780 -23.382 1.00 89.81 170 TYR A C 1
ATOM 1331 O O . TYR A 1 170 ? -1.713 3.178 -22.442 1.00 89.81 170 TYR A O 1
ATOM 1339 N N . PRO A 1 171 ? -3.355 3.580 -23.926 1.00 85.44 171 PRO A N 1
ATOM 1340 C CA . PRO A 1 171 ? -3.534 4.972 -23.524 1.00 85.44 171 PRO A CA 1
ATOM 1341 C C . PRO A 1 171 ? -3.934 5.106 -22.049 1.00 85.44 171 PRO A C 1
ATOM 1343 O O . PRO A 1 171 ? -3.518 6.052 -21.394 1.00 85.44 171 PRO A O 1
ATOM 1346 N N . GLU A 1 172 ? -4.666 4.159 -21.462 1.00 85.12 172 GLU A N 1
ATOM 1347 C CA . GLU A 1 172 ? -4.996 4.199 -20.026 1.00 85.12 172 GLU A CA 1
ATOM 1348 C C . GLU A 1 172 ? -3.777 4.141 -19.087 1.00 85.12 172 GLU A C 1
ATOM 1350 O O . GLU A 1 172 ? -3.856 4.636 -17.966 1.00 85.12 172 GLU A O 1
ATOM 1355 N N . VAL A 1 173 ? -2.659 3.558 -19.534 1.00 84.00 173 VAL A N 1
ATOM 1356 C CA . VAL A 1 173 ? -1.433 3.399 -18.735 1.00 84.00 173 VAL A CA 1
ATOM 1357 C C . VAL A 1 173 ? -0.420 4.501 -19.049 1.00 84.00 173 VAL A C 1
ATOM 1359 O O . VAL A 1 173 ? 0.295 4.940 -18.151 1.00 84.00 173 VAL A O 1
ATOM 1362 N N . TYR A 1 174 ? -0.359 4.964 -20.302 1.00 82.00 174 TYR A N 1
ATOM 1363 C CA . TYR A 1 174 ? 0.684 5.887 -20.770 1.00 82.00 174 TYR A CA 1
ATOM 1364 C C . TYR A 1 174 ? 0.194 7.316 -21.083 1.00 82.00 174 TYR A C 1
ATOM 1366 O O . TYR A 1 174 ? 1.018 8.197 -21.315 1.00 82.00 174 TYR A O 1
ATOM 1374 N N . SER A 1 175 ? -1.114 7.605 -21.042 1.00 71.81 175 SER A N 1
ATOM 1375 C CA . SER A 1 175 ? -1.657 8.936 -21.402 1.00 71.81 175 SER A CA 1
ATOM 1376 C C . SER A 1 175 ? -1.333 10.076 -20.434 1.00 71.81 175 SER A C 1
ATOM 1378 O O . SER A 1 175 ? -1.486 11.234 -20.819 1.00 71.81 175 SER A O 1
ATOM 1380 N N . GLU A 1 176 ? -0.916 9.794 -19.197 1.00 62.25 176 GLU A N 1
ATOM 1381 C CA . GLU A 1 176 ? -0.436 10.834 -18.273 1.00 62.25 176 GLU A CA 1
ATOM 1382 C C . GLU A 1 176 ? 1.054 11.141 -18.482 1.00 62.25 176 GLU A C 1
ATOM 1384 O O . GLU A 1 176 ? 1.442 12.297 -18.380 1.00 62.25 176 GLU A O 1
ATOM 1389 N N . GLY A 1 177 ? 1.867 10.151 -18.874 1.00 55.19 177 GLY A N 1
ATOM 1390 C CA . GLY A 1 177 ? 3.297 10.346 -19.158 1.00 55.19 177 GLY A CA 1
ATOM 1391 C C . GLY A 1 177 ? 3.579 11.047 -20.491 1.00 55.19 177 GLY A C 1
ATOM 1392 O O . GLY A 1 177 ? 4.541 11.791 -20.602 1.00 55.19 177 GLY A O 1
ATOM 1393 N N . LEU A 1 178 ? 2.710 10.873 -21.492 1.00 53.69 178 LEU A N 1
ATOM 1394 C CA . LEU A 1 178 ? 2.870 11.498 -22.814 1.00 53.69 178 LEU A CA 1
ATOM 1395 C C . LEU A 1 178 ? 2.475 12.987 -22.857 1.00 53.69 178 LEU A C 1
ATOM 1397 O O . LEU A 1 178 ? 2.814 13.670 -23.819 1.00 53.69 178 LEU A O 1
ATOM 1401 N N . LYS A 1 179 ? 1.748 13.492 -21.849 1.00 47.56 179 LYS A N 1
ATOM 1402 C CA . LYS A 1 179 ? 1.268 14.888 -21.803 1.00 47.56 179 LYS A CA 1
ATOM 1403 C C . LYS A 1 179 ? 2.318 15.875 -21.293 1.00 47.56 179 LYS A C 1
ATOM 1405 O O . LYS A 1 179 ? 2.294 17.028 -21.707 1.00 47.56 179 LYS A O 1
ATOM 1410 N N . ASP A 1 180 ? 3.232 15.425 -20.434 1.00 47.72 180 ASP A N 1
ATOM 1411 C CA . ASP A 1 180 ? 4.362 16.243 -19.971 1.00 47.72 180 ASP A CA 1
ATOM 1412 C C . ASP A 1 180 ? 5.541 16.222 -20.973 1.00 47.72 180 ASP A C 1
ATOM 1414 O O . ASP A 1 180 ? 6.360 17.138 -20.977 1.00 47.72 180 ASP A O 1
ATOM 1418 N N . ASP A 1 181 ? 5.567 15.244 -21.890 1.00 52.53 181 ASP A N 1
ATOM 1419 C CA . ASP A 1 181 ? 6.590 15.061 -22.933 1.00 52.53 181 ASP A CA 1
ATOM 1420 C C . ASP A 1 181 ? 6.124 15.508 -24.341 1.00 52.53 181 ASP A C 1
ATOM 1422 O O . ASP A 1 181 ? 6.739 15.151 -25.353 1.00 52.53 181 ASP A O 1
ATOM 1426 N N . GLU A 1 182 ? 5.074 16.337 -24.458 1.00 46.66 182 GLU A N 1
ATOM 1427 C CA . GLU A 1 182 ? 4.682 16.942 -25.751 1.00 46.66 182 GLU A CA 1
ATOM 1428 C C . GLU A 1 182 ? 5.804 17.808 -26.364 1.00 46.66 182 GLU A C 1
ATOM 1430 O O . GLU A 1 182 ? 5.790 18.106 -27.560 1.00 46.66 182 GLU A O 1
ATOM 1435 N N . GLU A 1 183 ? 6.828 18.174 -25.589 1.00 46.69 183 GLU A N 1
ATOM 1436 C CA . GLU A 1 183 ? 8.037 18.832 -26.097 1.00 46.69 183 GLU A CA 1
ATOM 1437 C C . GLU A 1 183 ? 8.998 17.851 -26.812 1.00 46.69 183 GLU A C 1
ATOM 1439 O O . GLU A 1 183 ? 9.709 18.253 -27.736 1.00 46.69 183 GLU A O 1
ATOM 1444 N N . PHE A 1 184 ? 8.969 16.554 -26.468 1.00 46.19 184 PHE A N 1
ATOM 1445 C CA . PHE A 1 184 ? 9.813 15.504 -27.062 1.00 46.19 184 PHE A CA 1
ATOM 1446 C C . PHE A 1 184 ? 9.241 14.956 -28.378 1.00 46.19 184 PHE A C 1
ATOM 1448 O O . PHE A 1 184 ? 9.986 14.760 -29.339 1.00 46.19 184 PHE A O 1
ATOM 1455 N N . LEU A 1 185 ? 7.918 14.776 -28.468 1.00 43.41 185 LEU A N 1
ATOM 1456 C CA . LEU A 1 185 ? 7.248 14.350 -29.709 1.00 43.41 185 LEU A CA 1
ATOM 1457 C C . LEU A 1 185 ? 7.270 15.456 -30.785 1.00 43.41 185 LEU A C 1
ATOM 1459 O O . LEU A 1 185 ? 7.431 15.170 -31.971 1.00 43.41 185 LEU A O 1
ATOM 1463 N N . ASN A 1 186 ? 7.234 16.730 -30.375 1.00 41.75 186 ASN A N 1
ATOM 1464 C CA . ASN A 1 186 ? 7.393 17.881 -31.275 1.00 41.75 186 ASN A CA 1
ATOM 1465 C C . ASN A 1 186 ? 8.823 18.048 -31.836 1.00 41.75 186 ASN A C 1
ATOM 1467 O O . ASN A 1 186 ? 9.032 18.819 -32.779 1.00 41.75 186 ASN A O 1
ATOM 1471 N N . ALA A 1 187 ? 9.826 17.352 -31.286 1.00 47.00 187 ALA A N 1
ATOM 1472 C CA . ALA A 1 187 ? 11.197 17.404 -31.795 1.00 47.00 187 ALA A CA 1
ATOM 1473 C C . ALA A 1 187 ? 11.378 16.581 -33.087 1.00 47.00 187 ALA A C 1
ATOM 1475 O O . ALA A 1 187 ? 12.163 16.975 -33.955 1.00 47.00 187 ALA A O 1
ATOM 1476 N N . GLU A 1 188 ? 10.624 15.488 -33.268 1.00 47.44 188 GLU A N 1
ATOM 1477 C CA . GLU A 1 188 ? 10.648 14.706 -34.514 1.00 47.44 188 GLU A CA 1
ATOM 1478 C C . GLU A 1 188 ? 9.973 15.442 -35.680 1.00 47.44 188 GLU A C 1
ATOM 1480 O O . GLU A 1 188 ? 10.456 15.370 -36.815 1.00 47.44 188 GLU A O 1
ATOM 1485 N N . GLU A 1 189 ? 8.910 16.205 -35.411 1.00 43.81 189 GLU A N 1
ATOM 1486 C CA . GLU A 1 189 ? 8.227 16.997 -36.439 1.00 43.81 189 GLU A CA 1
ATOM 1487 C C . GLU A 1 189 ? 9.105 18.174 -36.904 1.00 43.81 189 GLU A C 1
ATOM 1489 O O . GLU A 1 189 ? 9.274 18.395 -38.108 1.00 43.81 189 GLU A O 1
ATOM 1494 N N . LYS A 1 190 ? 9.808 18.834 -35.969 1.00 37.22 190 LYS A N 1
ATOM 1495 C CA . LYS A 1 190 ? 10.747 19.925 -36.284 1.00 37.22 190 LYS A CA 1
ATOM 1496 C C . LYS A 1 190 ? 12.015 19.475 -37.015 1.00 37.22 190 LYS A C 1
ATOM 1498 O O . LYS A 1 190 ? 12.542 20.247 -37.810 1.00 37.22 190 LYS A O 1
ATOM 1503 N N . ALA A 1 191 ? 12.503 18.249 -36.808 1.00 47.38 191 ALA A N 1
ATOM 1504 C CA . ALA A 1 191 ? 13.668 17.730 -37.540 1.00 47.38 191 ALA A CA 1
ATOM 1505 C C . ALA A 1 191 ? 13.342 17.335 -38.999 1.00 47.38 191 ALA A C 1
ATOM 1507 O O . ALA A 1 191 ? 14.215 17.367 -39.868 1.00 47.38 191 ALA A O 1
ATOM 1508 N N . SER A 1 192 ? 12.082 16.991 -39.285 1.00 43.31 192 SER A N 1
ATOM 1509 C CA . SER A 1 192 ? 11.591 16.670 -40.634 1.00 43.31 192 SER A CA 1
ATOM 1510 C C . SER A 1 192 ? 11.402 17.919 -41.516 1.00 43.31 192 SER A C 1
ATOM 1512 O O . SER A 1 192 ? 11.589 17.853 -42.737 1.00 43.31 192 SER A O 1
ATOM 1514 N N . GLU A 1 193 ? 11.087 19.077 -40.926 1.00 42.12 193 GLU A N 1
ATOM 1515 C CA . GLU A 1 193 ? 10.875 20.324 -41.677 1.00 42.12 193 GLU A CA 1
ATOM 1516 C C . GLU A 1 193 ? 12.178 21.010 -42.122 1.00 42.12 193 GLU A C 1
ATOM 1518 O O . GLU A 1 193 ? 12.219 21.600 -43.207 1.00 42.12 193 GLU A O 1
ATOM 1523 N N . THR A 1 194 ? 13.279 20.876 -41.375 1.00 39.47 194 THR A N 1
ATOM 1524 C CA . THR A 1 194 ? 14.559 21.520 -41.731 1.00 39.47 194 THR A CA 1
ATOM 1525 C C . THR A 1 194 ? 15.213 20.907 -42.974 1.00 39.47 194 THR A C 1
ATOM 1527 O O . THR A 1 194 ? 15.876 21.615 -43.726 1.00 39.47 194 THR A O 1
ATOM 1530 N N . VAL A 1 195 ? 14.974 19.622 -43.266 1.00 47.91 195 VAL A N 1
ATOM 1531 C CA . VAL A 1 195 ? 15.568 18.935 -44.434 1.00 47.91 195 VAL A CA 1
ATOM 1532 C C . VAL A 1 195 ? 14.834 19.259 -45.747 1.00 47.91 195 VAL A C 1
ATOM 1534 O O . VAL A 1 195 ? 15.414 19.147 -46.830 1.00 47.91 195 VAL A O 1
ATOM 1537 N N . LYS A 1 196 ? 13.568 19.702 -45.699 1.00 38.25 196 LYS A N 1
ATOM 1538 C CA . LYS A 1 196 ? 12.808 20.057 -46.915 1.00 38.25 196 LYS A CA 1
ATOM 1539 C C . LYS A 1 196 ? 13.076 21.479 -47.420 1.00 38.25 196 LYS A C 1
ATOM 1541 O O . LYS A 1 196 ? 12.889 21.721 -48.611 1.00 38.25 196 LYS A O 1
ATOM 1546 N N . ASN A 1 197 ? 13.560 22.391 -46.575 1.00 42.50 197 ASN A N 1
ATOM 1547 C CA . ASN A 1 197 ? 13.758 23.796 -46.957 1.00 42.50 197 ASN A CA 1
ATOM 1548 C C . ASN A 1 197 ? 15.136 24.129 -47.566 1.00 42.50 197 ASN A C 1
ATOM 1550 O O . ASN A 1 197 ? 15.287 25.213 -48.122 1.00 42.50 197 ASN A O 1
ATOM 1554 N N . GLU A 1 198 ? 16.110 23.211 -47.575 1.00 47.16 198 GLU A N 1
ATOM 1555 C CA . GLU A 1 198 ? 17.409 23.422 -48.253 1.00 47.16 198 GLU A CA 1
ATOM 1556 C C . GLU A 1 198 ? 17.441 23.000 -49.736 1.00 47.16 198 GLU A C 1
ATOM 1558 O O . GLU A 1 198 ? 18.438 23.230 -50.415 1.00 47.16 198 GLU A O 1
ATOM 1563 N N . LYS A 1 199 ? 16.363 22.423 -50.291 1.00 46.38 199 LYS A N 1
ATOM 1564 C CA . LYS A 1 199 ? 16.319 22.007 -51.713 1.00 46.38 199 LYS A CA 1
ATOM 1565 C C . LYS A 1 199 ? 15.512 22.917 -52.645 1.00 46.38 199 LYS A C 1
ATOM 1567 O O . LYS A 1 199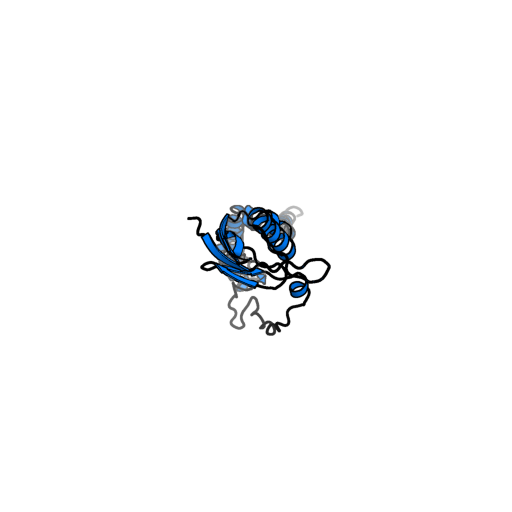 ? 15.365 22.575 -53.815 1.00 46.38 199 LYS A O 1
ATOM 1572 N N . THR A 1 200 ? 15.038 24.076 -52.180 1.00 40.69 200 THR A N 1
ATOM 1573 C CA . THR A 1 200 ? 14.181 24.966 -52.999 1.00 40.69 200 THR A CA 1
ATOM 1574 C C . THR A 1 200 ? 14.688 26.405 -53.138 1.00 40.69 200 THR A C 1
ATOM 1576 O O . THR A 1 200 ? 13.955 27.249 -53.637 1.00 40.69 200 THR A O 1
ATOM 1579 N N . ASN A 1 201 ? 15.937 26.690 -52.762 1.00 46.09 201 ASN A N 1
ATOM 1580 C CA . ASN A 1 201 ? 16.627 27.933 -53.127 1.00 46.09 201 ASN A CA 1
ATOM 1581 C C . ASN A 1 201 ? 18.022 27.597 -53.677 1.00 46.09 201 ASN A C 1
ATOM 1583 O O . ASN A 1 201 ? 19.030 27.771 -52.994 1.00 46.09 201 ASN A O 1
ATOM 1587 N N . SER A 1 202 ? 18.060 27.086 -54.909 1.00 38.56 202 SER A N 1
ATOM 1588 C CA . SER A 1 202 ? 19.245 27.117 -55.773 1.00 38.56 202 SER A CA 1
ATOM 1589 C C . SER A 1 202 ? 18.910 27.824 -57.074 1.00 38.56 202 SER A C 1
ATOM 1591 O O . SER A 1 202 ? 17.728 27.773 -57.484 1.00 38.56 202 SER A O 1
#

Secondary structure (DSSP, 8-state):
---EEEEEEE---B-TTSPBP---HHHHHHHHHHHHHHHHTHHHHT---EEEEEETTEEEEEEEGGGGGS--TTS-EEEEETTEEEEE--HHHHHSPP---PPPPP----SB-TTS-B-TT-GGGTTGGGSTTHHHHHHHHHHHHH--SSSTTGGGHHHHHHHHHHHTT-HHHHTTHHHH-HHHHHHHHHHHHHHHTTSS--